Protein AF-A0A086IZF3-F1 (afdb_monomer)

Organism: Nematocida ausubeli (strain ATCC PRA-371 / ERTm2) (NCBI:txid1913371)

Solvent-accessible surface area (backbone atoms only — not comparable to full-atom values): 13052 Å² total; per-residue (Å²): 115,75,71,60,58,53,54,53,51,53,52,51,52,51,50,52,49,49,54,49,52,50,51,53,52,55,59,58,72,57,40,52,74,36,52,36,37,35,40,30,53,52,78,88,62,46,67,69,46,53,55,48,10,50,51,44,27,40,50,46,42,64,73,59,78,53,59,51,43,70,43,83,77,45,81,44,51,64,78,75,56,79,81,66,77,94,75,72,81,70,85,71,62,50,97,86,52,72,60,45,63,65,58,54,50,50,46,52,53,53,52,52,57,48,49,57,71,76,38,85,75,60,62,50,63,36,44,35,37,35,42,40,84,38,86,71,65,77,43,56,61,48,51,40,71,29,9,26,85,72,58,42,24,48,28,40,31,51,38,41,89,84,57,48,34,60,58,50,8,50,44,50,44,39,33,50,37,18,24,36,34,18,66,61,37,48,90,92,46,99,52,48,41,79,46,26,54,40,26,79,66,88,62,96,57,100,72,59,41,61,64,36,74,59,37,49,52,34,27,50,57,42,53,54,51,51,56,57,54,52,57,62,74,79,106

Radius of gyration: 21.73 Å; Cα contacts (8 Å, |Δi|>4): 352; chains: 1; bounding box: 75×36×58 Å

Nearest PDB structures (foldseek):
  2dw0-assembly1_A  TM=7.636E-01  e=3.828E-09  Crotalus atrox
  4n9q-assembly1_A  TM=3.751E-01  e=1.816E-01  Pseudomonas aeruginosa PAO1
  3r6w-assembly1_B-2  TM=3.631E-01  e=2.049E-01  Pseudomonas aeruginosa
  2v9c-assembly1_A  TM=3.518E-01  e=2.770E-01  Pseudomonas aeruginosa PAO1
  4n9q-assembly1_B  TM=3.699E-01  e=4.488E-01  Pseudomonas aeruginosa PAO1

Sequence (235 aa):
MRKLCVYIHVLIVCAVYWVKCHRIKQQIDAYLHLNLTTIVETLEIPKWKVEEAHKIMQDIYSRSNLPIQITCNQITYANMHPPASESAHDIQSDYNQQINGIDLFNGLKSITAKIRRSSPQEEKDQPIFFLHLEKDPSVYGASIEGGLLNGNPIAVCTVKPDDTPKEIGETMAHELAHLLGAPHDMLGSPCASPEYLMEKTYTKTLHQKVFSPCSIEAMKKHLRKNETERGKVEA

Foldseek 3Di:
DVVVVVVVVVVVVVVVVVVVVVVVVVLLVQAAEAEEEEEEADCLCPPVLQVLLQVLLQVLVVVLPHSYGYDYDYYHYPPPDDDPDPQAPDLPPPVPDADDPVSVVVSLVVNLVRCVVPCVPPQLQHAYEYEAEDADHPDQKDDAQLSNVVSSRYMYGYDYSPDGSNNSSLRVNLRNLSNLRFAALDDPDPQNDQLESSHPDDDDDPRRRRHTPRSSVRSVVSSVVVVVVVVVVVD

Mean predicted aligned error: 12.01 Å

Secondary structure (DSSP, 8-state):
-HHHHHHHHHHHHHHHHHHHHHHHHHHHTTSEEEEEEEEES-TTS-HHHHHHHHHHHHHHHHHTT-SEEEEEEEEEEGGGS---TTS-------TT-PPPHHHHHHHHHHHHHHHHHH-TTS-TTS-EEEEEE-SS-S-SEEE-TTTTTTT--EEEEEE-TT--HHHHHHHHHHHHHHHTTPPP--TTSTT--TTBTT-SS----TT-BS--HHHHHHHHHHHHHHHHHHHHH--

InterPro domains:
  IPR001590 Peptidase M12B, ADAM/reprolysin [PF01421] (122-227)
  IPR001590 Peptidase M12B, ADAM/reprolysin [PS50215] (121-227)
  IPR024079 Metallopeptidase, catalytic domain superfamily [G3DSA:3.40.390.10] (19-229)

pLDDT: mean 73.46, std 18.53, range [29.77, 96.81]

Structure (mmCIF, N/CA/C/O backbone):
data_AF-A0A086IZF3-F1
#
_entry.id   AF-A0A086IZF3-F1
#
loop_
_atom_site.group_PDB
_atom_site.id
_atom_site.type_symbol
_atom_site.label_atom_id
_atom_site.label_alt_id
_atom_site.label_comp_id
_atom_site.label_asym_id
_atom_site.label_entity_id
_atom_site.label_seq_id
_atom_site.pdbx_PDB_ins_code
_atom_site.Cartn_x
_atom_site.Cartn_y
_atom_site.Cartn_z
_atom_site.occupancy
_atom_site.B_iso_or_equiv
_atom_site.auth_seq_id
_atom_site.auth_comp_id
_atom_site.auth_asym_id
_atom_site.auth_atom_id
_atom_site.pdbx_PDB_model_num
ATOM 1 N N . MET A 1 1 ? -55.688 -17.040 30.872 1.00 54.75 1 MET A N 1
ATOM 2 C CA . MET A 1 1 ? -54.276 -16.950 31.321 1.00 54.75 1 MET A CA 1
ATOM 3 C C . MET A 1 1 ? -53.257 -17.536 30.335 1.00 54.75 1 MET A C 1
ATOM 5 O O . MET A 1 1 ? -52.291 -16.848 30.048 1.00 54.75 1 MET A O 1
ATOM 9 N N . ARG A 1 2 ? -53.457 -18.723 29.730 1.00 52.41 2 ARG A N 1
ATOM 10 C CA . ARG A 1 2 ? -52.470 -19.312 28.786 1.00 52.41 2 ARG A CA 1
ATOM 11 C C . ARG A 1 2 ? -52.156 -18.469 27.531 1.00 52.41 2 ARG A C 1
ATOM 13 O O . ARG A 1 2 ? -51.009 -18.437 27.111 1.00 52.41 2 ARG A O 1
ATOM 20 N N . LYS A 1 3 ? -53.130 -17.737 26.971 1.00 49.38 3 LYS A N 1
ATOM 21 C CA . LYS A 1 3 ? -52.923 -16.894 25.770 1.00 49.38 3 LYS A CA 1
ATOM 22 C C . LYS A 1 3 ? -52.065 -15.641 26.016 1.00 49.38 3 LYS A C 1
ATOM 24 O O . LYS A 1 3 ? -51.386 -15.192 25.103 1.00 49.38 3 LYS A O 1
ATOM 29 N N . LEU A 1 4 ? -52.054 -15.113 27.244 1.00 48.44 4 LEU A N 1
ATOM 30 C CA . LEU A 1 4 ? -51.272 -13.921 27.600 1.00 48.44 4 LEU A CA 1
ATOM 31 C C . LEU A 1 4 ? -49.770 -14.244 27.710 1.00 48.44 4 LEU A C 1
ATOM 33 O O . LEU A 1 4 ? -48.928 -13.450 27.308 1.00 48.44 4 LEU A O 1
ATOM 37 N N . CYS A 1 5 ? -49.440 -15.450 28.183 1.00 51.72 5 CYS A N 1
ATOM 38 C CA . CYS A 1 5 ? -48.057 -15.900 28.363 1.00 51.72 5 CYS A CA 1
ATOM 39 C C . CYS A 1 5 ? -47.321 -16.106 27.023 1.00 51.72 5 CYS A C 1
ATOM 41 O O . CYS A 1 5 ? -46.133 -15.809 26.908 1.00 51.72 5 CYS A O 1
ATOM 43 N N . VAL A 1 6 ? -48.046 -16.549 25.987 1.00 61.56 6 VAL A N 1
ATOM 44 C CA . VAL A 1 6 ? -47.501 -16.745 24.631 1.00 61.56 6 VAL A CA 1
ATOM 45 C C . VAL A 1 6 ? -47.177 -15.406 23.961 1.00 61.56 6 VAL A C 1
ATOM 47 O O . VAL A 1 6 ? -46.114 -15.265 23.365 1.00 61.56 6 VAL A O 1
ATOM 50 N N . TYR A 1 7 ? -48.038 -14.395 24.116 1.00 59.84 7 TYR A N 1
ATOM 51 C CA . TYR A 1 7 ? -47.810 -13.063 23.541 1.00 59.84 7 TYR A CA 1
ATOM 52 C C . TYR A 1 7 ? -46.580 -12.361 24.131 1.00 59.84 7 TYR A C 1
ATOM 54 O O . TYR A 1 7 ? -45.815 -11.739 23.397 1.00 59.84 7 TYR A O 1
ATOM 62 N N . ILE A 1 8 ? -46.352 -12.504 25.440 1.00 68.50 8 ILE A N 1
ATOM 63 C CA . ILE A 1 8 ? -45.180 -11.926 26.115 1.00 68.50 8 ILE A CA 1
ATOM 64 C C . ILE A 1 8 ? -43.886 -12.602 25.636 1.00 68.50 8 ILE A C 1
ATOM 66 O O . ILE A 1 8 ? -42.907 -11.913 25.360 1.00 68.50 8 ILE A O 1
ATOM 70 N N . HIS A 1 9 ? -43.885 -13.928 25.458 1.00 63.38 9 HIS A N 1
ATOM 71 C CA . HIS A 1 9 ? -42.719 -14.641 24.923 1.00 63.38 9 HIS A CA 1
ATOM 72 C C . HIS A 1 9 ? -42.373 -14.213 23.490 1.00 63.38 9 HIS A C 1
ATOM 74 O O . HIS A 1 9 ? -41.204 -13.974 23.196 1.00 63.38 9 HIS A O 1
ATOM 80 N N . V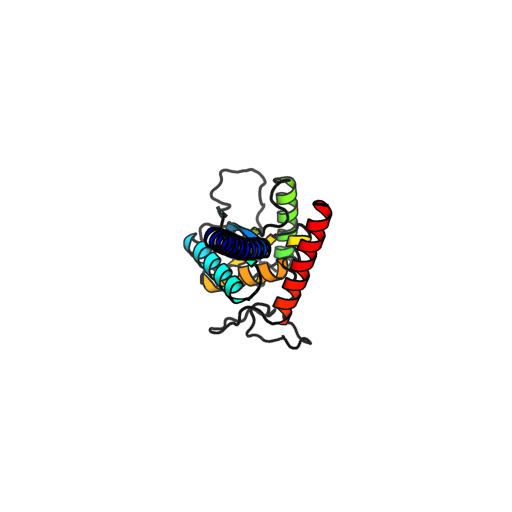AL A 1 10 ? -43.370 -14.062 22.612 1.00 68.69 10 VAL A N 1
ATOM 81 C CA . VAL A 1 10 ? -43.141 -13.623 21.224 1.00 68.69 10 VAL A CA 1
ATOM 82 C C . VAL A 1 10 ? -42.574 -12.200 21.178 1.00 68.69 10 VAL A C 1
ATOM 84 O O . VAL A 1 10 ? -41.605 -11.958 20.463 1.00 68.69 10 VAL A O 1
ATOM 87 N N . LEU A 1 11 ? -43.100 -11.276 21.990 1.00 65.44 11 LEU A N 1
ATOM 88 C CA . LEU A 1 11 ? -42.594 -9.900 22.058 1.00 65.44 11 LEU A CA 1
ATOM 89 C C . LEU A 1 11 ? -41.150 -9.823 22.571 1.00 65.44 11 LEU A C 1
ATOM 91 O O . LEU A 1 11 ? -40.354 -9.067 22.017 1.00 65.44 11 LEU A O 1
ATOM 95 N N . ILE A 1 12 ? -40.784 -10.625 23.576 1.00 71.50 12 ILE A N 1
ATOM 96 C CA . ILE A 1 12 ? -39.409 -10.674 24.097 1.00 71.50 12 ILE A CA 1
ATOM 97 C C . ILE A 1 12 ? -38.450 -11.236 23.042 1.00 71.50 12 ILE A C 1
ATOM 99 O O . ILE A 1 12 ? -37.387 -10.660 22.819 1.00 71.50 12 ILE A O 1
ATOM 103 N N . VAL A 1 13 ? -38.820 -12.317 22.348 1.00 68.19 13 VAL A N 1
ATOM 104 C CA . VAL A 1 13 ? -37.984 -12.897 21.284 1.00 68.19 13 VAL A CA 1
ATOM 105 C C . VAL A 1 13 ? -37.801 -11.903 20.135 1.00 68.19 13 VAL A C 1
ATOM 107 O O . VAL A 1 13 ? -36.669 -11.681 19.708 1.00 68.19 13 VAL A O 1
ATOM 110 N N . CYS A 1 14 ? -38.870 -11.240 19.683 1.00 64.00 14 CYS A N 1
ATOM 111 C CA . CYS A 1 14 ? -38.782 -10.207 18.651 1.00 64.00 14 CYS A CA 1
ATOM 112 C C . CYS A 1 14 ? -37.923 -9.012 19.093 1.00 64.00 14 CYS A C 1
ATOM 114 O O . CYS A 1 14 ? -37.098 -8.552 18.310 1.00 64.00 14 CYS A O 1
ATOM 116 N N . ALA A 1 15 ? -38.046 -8.546 20.341 1.00 63.22 15 ALA A N 1
ATOM 117 C CA . ALA A 1 15 ? -37.224 -7.457 20.870 1.00 63.22 15 ALA A CA 1
ATOM 118 C C . ALA A 1 15 ? -35.736 -7.841 20.956 1.00 63.22 15 ALA A C 1
ATOM 120 O O . ALA A 1 15 ? -34.875 -7.060 20.557 1.00 63.22 15 ALA A O 1
ATOM 121 N N . VAL A 1 16 ? -35.414 -9.060 21.403 1.00 67.69 16 VAL A N 1
ATOM 122 C CA . VAL A 1 16 ? -34.030 -9.565 21.455 1.00 67.69 16 VAL A CA 1
ATOM 123 C C . VAL A 1 16 ? -33.438 -9.714 20.051 1.00 67.69 16 VAL A C 1
ATOM 125 O O . VAL A 1 16 ? -32.285 -9.337 19.832 1.00 67.69 16 VAL A O 1
ATOM 128 N N . TYR A 1 17 ? -34.216 -10.220 19.088 1.00 59.66 17 TYR A N 1
ATOM 129 C CA . TYR A 1 17 ? -33.793 -10.296 17.687 1.00 59.66 17 TYR A CA 1
ATOM 130 C C . TYR A 1 17 ? -33.599 -8.911 17.072 1.00 59.66 17 TYR A C 1
ATOM 132 O O . TYR A 1 17 ? -32.610 -8.692 16.380 1.00 59.66 17 TYR A O 1
ATOM 140 N N . TRP A 1 18 ? -34.482 -7.957 17.368 1.00 53.97 18 TRP A N 1
ATOM 141 C CA . TRP A 1 18 ? -34.378 -6.596 16.854 1.00 53.97 18 TRP A CA 1
ATOM 142 C C . TRP A 1 18 ? -33.159 -5.862 17.423 1.00 53.97 18 TRP A C 1
ATOM 144 O O . TRP A 1 18 ? -32.402 -5.271 16.660 1.00 53.97 18 TRP A O 1
ATOM 154 N N . VAL A 1 19 ? -32.879 -5.996 18.725 1.00 58.66 19 VAL A N 1
ATOM 155 C CA . VAL A 1 19 ? -31.661 -5.450 19.355 1.00 58.66 19 VAL A CA 1
ATOM 156 C C . VAL A 1 19 ? -30.394 -6.103 18.790 1.00 58.66 19 VAL A C 1
ATOM 158 O O . VAL A 1 19 ? -29.416 -5.404 18.524 1.00 58.66 19 VAL A O 1
ATOM 161 N N . LYS A 1 20 ? -30.395 -7.425 18.553 1.00 52.34 20 LYS A N 1
ATOM 162 C CA . LYS A 1 20 ? -29.269 -8.114 17.897 1.00 52.34 20 LYS A CA 1
ATOM 163 C C . LYS A 1 20 ? -29.060 -7.633 16.460 1.00 52.34 20 LYS A C 1
ATOM 165 O O . LYS A 1 20 ? -27.935 -7.293 16.111 1.00 52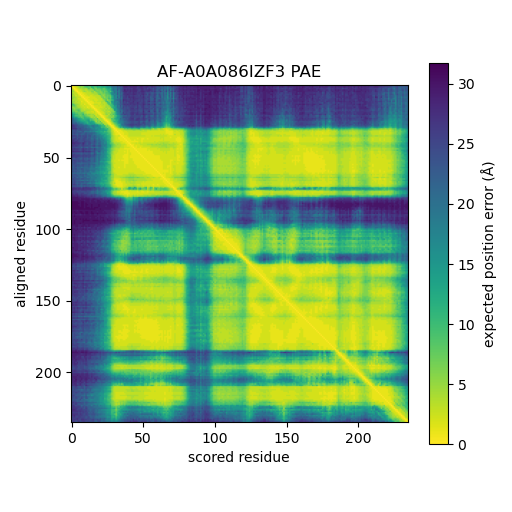.34 20 LYS A O 1
ATOM 170 N N . CYS A 1 21 ? -30.113 -7.559 15.648 1.00 45.06 21 CYS A N 1
ATOM 171 C CA . CYS A 1 21 ? -30.029 -7.057 14.276 1.00 45.06 21 CYS A CA 1
ATOM 172 C C . CYS A 1 21 ? -29.597 -5.588 14.227 1.00 45.06 21 CYS A C 1
ATOM 174 O O . CYS A 1 21 ? -28.794 -5.229 13.373 1.00 45.06 21 CYS A O 1
ATOM 176 N N . HIS A 1 22 ? -30.064 -4.750 15.156 1.00 42.72 22 HIS A N 1
ATOM 177 C CA . HIS A 1 22 ? -29.665 -3.346 15.213 1.00 42.72 22 HIS A CA 1
ATOM 178 C C . HIS A 1 22 ? -28.193 -3.180 15.618 1.00 42.72 22 HIS A C 1
ATOM 180 O O . HIS A 1 22 ? -27.500 -2.362 15.014 1.00 42.72 22 HIS A O 1
ATOM 186 N N . ARG A 1 23 ? -27.691 -3.992 16.563 1.00 40.75 23 ARG A N 1
ATOM 187 C CA . ARG A 1 23 ? -26.257 -4.049 16.896 1.00 40.75 23 ARG A CA 1
ATOM 188 C C . ARG A 1 23 ? -25.406 -4.507 15.718 1.00 40.75 23 ARG A C 1
ATOM 190 O O . ARG A 1 23 ? -24.385 -3.893 15.461 1.00 40.75 23 ARG A O 1
ATOM 197 N N . ILE A 1 24 ? -25.829 -5.548 15.000 1.00 45.62 24 ILE A N 1
ATOM 198 C CA . ILE A 1 24 ? -25.104 -6.046 13.820 1.00 45.62 24 ILE A CA 1
ATOM 199 C C . ILE A 1 24 ? -25.069 -4.973 12.725 1.00 45.62 24 ILE A C 1
ATOM 201 O O . ILE A 1 24 ? -24.023 -4.753 12.128 1.00 45.62 24 ILE A O 1
ATOM 205 N N . LYS A 1 25 ? -26.179 -4.258 12.502 1.00 36.28 25 LYS A N 1
ATOM 206 C CA . LYS A 1 25 ? -26.241 -3.172 11.518 1.00 36.28 25 LYS A CA 1
ATOM 207 C C . LYS A 1 25 ? -25.326 -1.997 11.897 1.00 36.28 25 LYS A C 1
ATOM 209 O O . LYS A 1 25 ? -24.517 -1.595 11.078 1.00 36.28 25 LYS A O 1
ATOM 214 N N . GLN A 1 26 ? -25.344 -1.557 13.161 1.00 40.91 26 GLN A N 1
ATOM 215 C CA . GLN A 1 26 ? -24.394 -0.552 13.671 1.00 40.91 26 GLN A CA 1
ATOM 216 C C . GLN A 1 26 ? -22.931 -1.008 13.595 1.00 40.91 26 GLN A C 1
ATOM 218 O O . GLN A 1 26 ? -22.043 -0.183 13.439 1.00 40.91 26 GLN A O 1
ATOM 223 N N . GLN A 1 27 ? -22.670 -2.309 13.731 1.00 39.75 27 GLN A N 1
ATOM 224 C CA . GLN A 1 27 ? -21.322 -2.865 13.669 1.00 39.75 27 GLN A CA 1
ATOM 225 C C . GLN A 1 27 ? -20.798 -2.972 12.229 1.00 39.75 27 GLN A C 1
ATOM 227 O O . GLN A 1 27 ? -19.593 -2.888 12.038 1.00 39.75 27 GLN A O 1
ATOM 232 N N . ILE A 1 28 ? -21.678 -3.126 11.232 1.00 44.38 28 ILE A N 1
ATOM 233 C CA . ILE A 1 28 ? -21.330 -3.073 9.802 1.00 44.38 28 ILE A CA 1
ATOM 234 C C . ILE A 1 28 ? -21.140 -1.616 9.350 1.00 44.38 28 ILE A C 1
ATOM 236 O O . ILE A 1 28 ? -20.166 -1.329 8.667 1.00 44.38 28 ILE A O 1
ATOM 240 N N . ASP A 1 29 ? -21.974 -0.682 9.824 1.00 49.94 29 ASP A N 1
ATOM 241 C CA . ASP A 1 29 ? -21.816 0.762 9.563 1.00 49.94 29 ASP A CA 1
ATOM 242 C C . ASP A 1 29 ? -20.567 1.376 10.246 1.00 49.94 29 ASP A C 1
ATOM 244 O O . ASP A 1 29 ? -20.209 2.517 9.971 1.00 49.94 29 ASP A O 1
ATOM 248 N N . ALA A 1 30 ? -19.890 0.630 11.132 1.00 61.19 30 ALA A N 1
ATOM 249 C CA . ALA A 1 30 ? -18.687 1.075 11.841 1.00 61.19 30 ALA A CA 1
ATOM 250 C C . ALA A 1 30 ? -17.378 0.855 11.063 1.00 61.19 30 ALA A C 1
ATOM 252 O O . ALA A 1 30 ? -16.333 1.324 11.514 1.00 61.19 30 ALA A O 1
ATOM 253 N N . TYR A 1 31 ? -17.396 0.115 9.947 1.00 72.88 31 TYR A N 1
ATOM 254 C CA . TYR A 1 31 ? -16.189 -0.139 9.160 1.00 72.88 31 TYR A CA 1
ATOM 255 C C . TYR A 1 31 ? -16.018 0.898 8.050 1.00 72.88 31 TYR A C 1
ATOM 257 O O . TYR A 1 31 ? -16.926 1.156 7.260 1.00 72.88 31 TYR A O 1
ATOM 265 N N . LEU A 1 32 ? -14.805 1.437 7.922 1.00 84.31 32 LEU A N 1
ATOM 266 C CA . LEU A 1 32 ? -14.406 2.128 6.705 1.00 84.31 32 LEU A CA 1
ATOM 267 C C . LEU A 1 32 ? -14.138 1.082 5.618 1.00 84.31 32 LEU A C 1
ATOM 269 O O . LEU A 1 32 ? -13.158 0.337 5.685 1.00 84.31 32 LEU A O 1
ATOM 273 N N . HIS A 1 33 ? -15.016 1.035 4.620 1.00 87.50 33 HIS A N 1
ATOM 274 C CA . HIS A 1 33 ? -14.851 0.189 3.445 1.00 87.50 33 HIS A CA 1
ATOM 275 C C . HIS A 1 33 ? -13.982 0.899 2.404 1.00 87.50 33 HIS A C 1
ATOM 277 O O . HIS A 1 33 ? -14.375 1.934 1.866 1.00 87.50 33 HIS A O 1
ATOM 283 N N . LEU A 1 34 ? -12.810 0.329 2.130 1.00 90.00 34 LEU A N 1
ATOM 284 C CA . LEU A 1 34 ? -11.854 0.830 1.152 1.00 90.00 34 LEU A CA 1
ATOM 285 C C . LEU A 1 34 ? -11.810 -0.094 -0.061 1.00 90.00 34 LEU A C 1
ATOM 287 O O . LEU A 1 34 ? -11.395 -1.248 0.033 1.00 90.00 34 LEU A O 1
ATOM 291 N N . ASN A 1 35 ? -12.206 0.446 -1.204 1.00 89.81 35 ASN A N 1
ATOM 292 C CA . ASN A 1 35 ? -12.133 -0.183 -2.508 1.00 89.81 35 ASN A CA 1
ATOM 293 C C . ASN A 1 35 ? -10.818 0.209 -3.180 1.00 89.81 35 ASN A C 1
ATOM 295 O O . ASN A 1 35 ? -10.655 1.336 -3.641 1.00 89.81 35 ASN A O 1
ATOM 299 N N . LEU A 1 36 ? -9.878 -0.727 -3.247 1.00 89.12 36 LEU A N 1
ATOM 300 C CA . LEU A 1 36 ? -8.587 -0.469 -3.864 1.00 89.12 36 LEU A CA 1
ATOM 301 C C . LEU A 1 36 ? -8.692 -0.459 -5.384 1.00 89.12 36 LEU A C 1
ATOM 303 O O . LEU A 1 36 ? -9.193 -1.414 -5.994 1.00 89.12 36 LEU A O 1
ATOM 307 N N . THR A 1 37 ? -8.083 0.563 -5.972 1.00 88.50 37 THR A N 1
ATOM 308 C CA . THR A 1 37 ? -7.661 0.548 -7.371 1.00 88.50 37 THR A CA 1
ATOM 309 C C . THR A 1 37 ? -6.145 0.447 -7.422 1.00 88.50 37 THR A C 1
ATOM 311 O O . THR A 1 37 ? -5.440 1.146 -6.698 1.00 88.50 37 THR A O 1
ATOM 314 N N . THR A 1 38 ? -5.612 -0.434 -8.263 1.00 89.88 38 THR A N 1
ATOM 315 C CA . THR A 1 38 ? -4.169 -0.543 -8.493 1.00 89.88 38 THR A CA 1
ATOM 316 C C . THR A 1 38 ? -3.867 -0.401 -9.972 1.00 89.88 38 THR A C 1
ATOM 318 O O . THR A 1 38 ? -4.399 -1.136 -10.803 1.00 89.88 38 THR A O 1
ATOM 321 N N . ILE A 1 39 ? -3.005 0.554 -10.292 1.00 86.31 39 ILE A N 1
ATOM 322 C CA . ILE A 1 39 ? -2.470 0.797 -11.622 1.00 86.31 39 ILE A CA 1
ATOM 323 C C . ILE A 1 39 ? -1.039 0.279 -11.624 1.00 86.31 39 ILE A C 1
ATOM 325 O O . ILE A 1 39 ? -0.196 0.719 -10.846 1.00 86.31 39 ILE A O 1
ATOM 329 N N . VAL A 1 40 ? -0.782 -0.689 -12.487 1.00 84.88 40 VAL A N 1
ATOM 330 C CA . VAL A 1 40 ? 0.513 -1.338 -12.639 1.00 84.88 40 VAL A CA 1
ATOM 331 C C . VAL A 1 40 ? 1.141 -0.80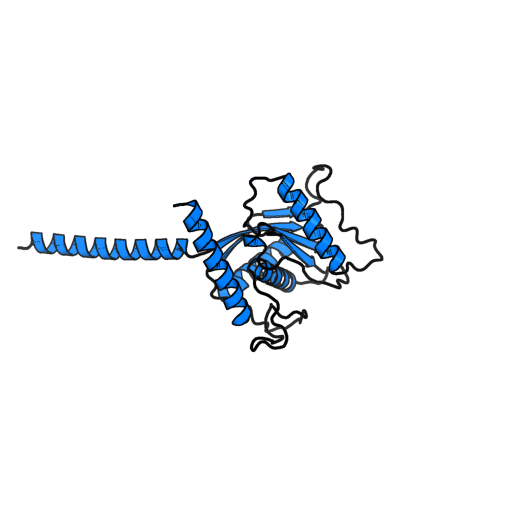8 -13.916 1.00 84.88 40 VAL A C 1
ATOM 333 O O . VAL A 1 40 ? 0.550 -0.906 -14.994 1.00 84.88 40 VAL A O 1
ATOM 336 N N . GLU A 1 41 ? 2.322 -0.217 -13.799 1.00 80.69 41 GLU A N 1
ATOM 337 C CA . GLU A 1 41 ? 3.015 0.409 -14.924 1.00 80.69 41 GLU A CA 1
ATOM 338 C C . GLU A 1 41 ? 3.324 -0.590 -16.046 1.00 80.69 41 GLU A C 1
ATOM 340 O O . GLU A 1 41 ? 3.070 -0.328 -17.221 1.00 80.69 41 GLU A O 1
ATOM 345 N N . THR A 1 42 ? 3.829 -1.770 -15.684 1.00 78.75 42 THR A N 1
ATOM 346 C CA . THR A 1 42 ? 4.374 -2.738 -16.637 1.00 78.75 42 THR A CA 1
ATOM 347 C C . THR A 1 42 ? 3.901 -4.163 -16.366 1.00 78.75 42 THR A C 1
ATOM 349 O O . THR A 1 42 ? 3.670 -4.563 -15.226 1.00 78.75 42 THR A O 1
ATOM 352 N N . LEU A 1 43 ? 3.798 -4.961 -17.433 1.00 82.25 43 LEU A N 1
ATOM 353 C CA . LEU A 1 43 ? 3.478 -6.392 -17.368 1.00 82.25 43 LEU A CA 1
ATOM 354 C C . LEU A 1 43 ? 4.600 -7.230 -16.739 1.00 82.25 43 LEU A C 1
ATOM 356 O O . LEU A 1 43 ? 4.367 -8.385 -16.386 1.00 82.25 43 LEU A O 1
ATOM 360 N N . GLU A 1 44 ? 5.792 -6.652 -16.563 1.00 87.38 44 GLU A N 1
ATOM 361 C CA . GLU A 1 44 ? 6.890 -7.270 -15.811 1.00 87.38 44 GLU A CA 1
ATOM 362 C C . GLU A 1 44 ? 6.549 -7.482 -14.328 1.00 87.38 44 GLU A C 1
ATOM 364 O O . GLU A 1 44 ? 7.135 -8.353 -13.687 1.00 87.38 44 GLU A O 1
ATOM 369 N N . ILE A 1 45 ? 5.565 -6.750 -13.789 1.00 89.00 45 ILE A N 1
ATOM 370 C CA . ILE A 1 45 ? 4.950 -7.046 -12.493 1.00 89.00 45 ILE A CA 1
ATOM 371 C C . ILE A 1 45 ? 3.715 -7.923 -12.764 1.00 89.00 45 ILE A C 1
ATOM 373 O O . ILE A 1 45 ? 2.653 -7.409 -13.133 1.00 89.00 45 ILE A O 1
ATOM 377 N N . PRO A 1 46 ? 3.804 -9.257 -12.619 1.00 91.69 46 PRO A N 1
ATOM 378 C CA . PRO A 1 46 ? 2.738 -10.141 -13.063 1.00 91.69 46 PRO A CA 1
ATOM 379 C C . PRO A 1 46 ? 1.505 -10.036 -12.157 1.00 91.69 46 PRO A C 1
ATOM 381 O O . PRO A 1 46 ? 1.618 -9.873 -10.942 1.00 91.69 46 PRO A O 1
ATOM 384 N N . LYS A 1 47 ? 0.312 -10.193 -12.741 1.00 91.44 47 LYS A N 1
ATOM 385 C CA . LYS A 1 47 ? -0.970 -9.932 -12.057 1.00 91.44 47 LYS A CA 1
ATOM 386 C C . LYS A 1 47 ? -1.142 -10.737 -10.776 1.00 91.44 47 LYS A C 1
ATOM 388 O O . LYS A 1 47 ? -1.552 -10.186 -9.763 1.00 91.44 47 LYS A O 1
ATOM 393 N N . TRP A 1 48 ? -0.753 -12.011 -10.803 1.00 95.00 48 TRP A N 1
ATOM 394 C CA . TRP A 1 48 ? -0.827 -12.890 -9.634 1.00 95.00 48 TRP A CA 1
ATOM 395 C C . TRP A 1 48 ? -0.011 -12.348 -8.449 1.00 95.00 48 TRP A C 1
ATOM 397 O O . TRP A 1 48 ? -0.418 -12.496 -7.305 1.00 95.00 48 TRP A O 1
ATOM 407 N N . LYS A 1 49 ? 1.121 -11.677 -8.708 1.00 95.31 49 LYS A N 1
ATOM 408 C CA . LYS A 1 49 ? 1.985 -11.098 -7.670 1.00 95.31 49 LYS A CA 1
ATOM 409 C C . LYS A 1 49 ? 1.294 -9.916 -6.992 1.00 95.31 49 LYS A C 1
ATOM 411 O O . LYS A 1 49 ? 1.376 -9.782 -5.776 1.00 95.31 49 LYS A O 1
ATOM 416 N N . VAL A 1 50 ? 0.569 -9.111 -7.771 1.00 95.31 50 VAL A N 1
ATOM 417 C CA . VAL A 1 50 ? -0.249 -7.991 -7.277 1.00 95.31 50 VAL A CA 1
ATOM 418 C C . VAL A 1 50 ? -1.466 -8.498 -6.499 1.00 95.31 50 VAL A C 1
ATOM 420 O O . VAL A 1 50 ? -1.752 -7.996 -5.419 1.00 95.31 50 VAL A O 1
ATOM 423 N N . GLU A 1 51 ? -2.145 -9.535 -6.994 1.00 95.75 51 GLU A N 1
ATOM 424 C CA . GLU A 1 51 ? -3.285 -10.158 -6.303 1.00 95.75 51 GLU A CA 1
ATOM 425 C C . GLU A 1 51 ? -2.879 -10.778 -4.955 1.00 95.75 51 GLU A C 1
ATOM 427 O O . GLU A 1 51 ? -3.606 -10.660 -3.971 1.00 95.75 51 GLU A O 1
ATOM 432 N N . GLU A 1 52 ? -1.709 -11.415 -4.876 1.00 96.81 52 GLU A N 1
ATOM 433 C CA . GLU A 1 52 ? -1.170 -11.914 -3.607 1.00 96.81 52 GLU A CA 1
ATOM 434 C C . GLU A 1 52 ? -0.748 -10.766 -2.671 1.00 96.81 52 GLU A C 1
ATOM 436 O O . GLU A 1 52 ? -1.046 -10.813 -1.478 1.00 96.81 52 GLU A O 1
ATOM 441 N N . ALA A 1 53 ? -0.141 -9.694 -3.191 1.00 96.19 53 ALA A N 1
ATOM 442 C CA . ALA A 1 53 ? 0.186 -8.501 -2.402 1.00 96.19 53 ALA A CA 1
ATOM 443 C C . ALA A 1 53 ? -1.066 -7.836 -1.800 1.00 96.19 53 ALA A C 1
ATOM 445 O O . ALA A 1 53 ? -1.075 -7.457 -0.627 1.00 96.19 53 ALA A O 1
ATOM 446 N N . HIS A 1 54 ? -2.156 -7.766 -2.569 1.00 96.19 54 HIS A N 1
ATOM 447 C CA . HIS A 1 54 ? -3.469 -7.312 -2.108 1.00 96.19 54 HIS A CA 1
ATOM 448 C C . HIS A 1 54 ? -3.987 -8.135 -0.926 1.00 96.19 54 HIS A C 1
ATOM 450 O O . HIS A 1 54 ? -4.385 -7.558 0.086 1.00 96.19 54 HIS A O 1
ATOM 456 N N . LYS A 1 55 ? -3.931 -9.471 -1.011 1.00 95.75 55 LYS A N 1
ATOM 457 C CA . LYS A 1 55 ? -4.334 -10.361 0.094 1.00 95.75 55 LYS A CA 1
ATOM 458 C C . LYS A 1 55 ? -3.488 -10.139 1.343 1.00 95.75 55 LYS A C 1
ATOM 460 O O . LYS A 1 55 ? -4.017 -10.153 2.452 1.00 95.75 55 LYS A O 1
ATOM 465 N N . ILE A 1 56 ? -2.188 -9.912 1.172 1.00 94.75 56 ILE A N 1
ATOM 466 C CA . ILE A 1 56 ? -1.267 -9.649 2.283 1.00 94.75 56 ILE A CA 1
ATOM 467 C C . ILE A 1 56 ? -1.615 -8.323 2.960 1.00 94.75 56 ILE A C 1
ATOM 469 O O . ILE A 1 56 ? -1.736 -8.282 4.182 1.00 94.75 56 ILE A O 1
ATOM 473 N N . MET A 1 57 ? -1.875 -7.263 2.193 1.00 94.50 57 MET A N 1
ATOM 474 C CA . MET A 1 57 ? -2.343 -5.997 2.758 1.00 94.50 57 MET A CA 1
ATOM 475 C C . MET A 1 57 ? -3.691 -6.150 3.480 1.00 94.50 57 MET A C 1
ATOM 477 O O . MET A 1 57 ? -3.855 -5.640 4.589 1.00 94.50 57 MET A O 1
ATOM 481 N N . GLN A 1 58 ? -4.648 -6.881 2.899 1.00 94.25 58 GLN A N 1
ATOM 482 C CA . GLN A 1 58 ? -5.925 -7.184 3.556 1.00 94.25 58 GLN A CA 1
ATOM 483 C C . GLN A 1 58 ? -5.714 -7.900 4.897 1.00 94.25 58 GLN A C 1
ATOM 485 O O . GLN A 1 58 ? -6.318 -7.515 5.900 1.00 94.25 58 GLN A O 1
ATOM 490 N N . ASP A 1 59 ? -4.835 -8.903 4.937 1.00 93.19 59 ASP A N 1
ATOM 491 C CA . ASP A 1 59 ? -4.496 -9.633 6.158 1.00 93.19 59 ASP A CA 1
ATOM 492 C C . ASP A 1 59 ? -3.860 -8.712 7.215 1.00 93.19 59 ASP A C 1
ATOM 494 O O . ASP A 1 59 ? -4.305 -8.709 8.366 1.00 93.19 59 ASP A O 1
ATOM 498 N N . ILE A 1 60 ? -2.896 -7.870 6.825 1.00 93.25 60 ILE A N 1
ATOM 499 C CA . ILE A 1 60 ? -2.262 -6.867 7.698 1.00 93.25 60 ILE A CA 1
ATOM 500 C C . ILE A 1 60 ? -3.336 -5.994 8.363 1.00 93.25 60 ILE A C 1
ATOM 502 O O . ILE A 1 60 ? -3.402 -5.914 9.593 1.00 93.25 60 ILE A O 1
ATOM 506 N N . TYR A 1 61 ? -4.238 -5.398 7.580 1.00 93.19 61 TYR A N 1
ATOM 507 C CA . TYR A 1 61 ? -5.301 -4.554 8.130 1.00 93.19 61 TYR A CA 1
ATOM 508 C C . TYR A 1 61 ? -6.313 -5.335 8.969 1.00 93.19 61 TYR A C 1
ATOM 510 O O . TYR A 1 61 ? -6.722 -4.839 10.020 1.00 93.19 61 TYR A O 1
ATOM 518 N N . SER A 1 62 ? -6.650 -6.574 8.606 1.00 90.69 62 SER A N 1
ATOM 519 C CA . SER A 1 62 ? -7.549 -7.409 9.413 1.00 90.69 62 SER A CA 1
ATOM 520 C C . SER A 1 62 ? -6.977 -7.717 10.807 1.00 90.69 62 SER A C 1
ATOM 522 O O . SER A 1 62 ? -7.715 -7.761 11.792 1.00 90.69 62 SER A O 1
ATOM 524 N N . ARG A 1 63 ? -5.648 -7.855 10.916 1.00 89.81 63 ARG A N 1
ATOM 525 C CA . ARG A 1 63 ? -4.931 -8.112 12.175 1.00 89.81 63 ARG A CA 1
ATOM 526 C C . ARG A 1 63 ? -4.596 -6.840 12.959 1.00 89.81 63 ARG A C 1
ATOM 528 O O . ARG A 1 63 ? -4.186 -6.932 14.114 1.00 89.81 63 ARG A O 1
ATOM 535 N N . SER A 1 64 ? -4.788 -5.660 12.367 1.00 89.12 64 SER A N 1
ATOM 536 C CA . SER A 1 64 ? -4.473 -4.364 12.989 1.00 89.12 64 SER A CA 1
ATOM 537 C C . SER A 1 64 ? -5.468 -3.906 14.063 1.00 89.12 64 SER A C 1
ATOM 539 O O . SER A 1 64 ? -5.197 -2.941 14.778 1.00 89.12 64 SER A O 1
ATOM 541 N N . ASN A 1 65 ? -6.623 -4.577 14.184 1.00 86.38 65 ASN A N 1
ATOM 542 C CA . ASN A 1 65 ? -7.741 -4.164 15.045 1.00 86.38 65 ASN A CA 1
ATOM 543 C C . ASN A 1 65 ? -8.266 -2.741 14.733 1.00 86.38 65 ASN A C 1
ATOM 545 O O . ASN A 1 65 ? -8.830 -2.060 15.595 1.00 86.38 65 ASN A O 1
ATOM 549 N N . LEU A 1 66 ? -8.061 -2.276 13.499 1.00 88.50 66 LEU A N 1
ATOM 550 C CA . LEU A 1 66 ? -8.723 -1.099 12.949 1.00 88.50 66 LEU A CA 1
ATOM 551 C C . LEU A 1 66 ? -10.062 -1.520 12.331 1.00 88.50 66 LEU A C 1
ATOM 553 O O . LEU A 1 66 ? -10.145 -2.598 11.737 1.00 88.50 66 LEU A O 1
ATOM 557 N N . PRO A 1 67 ? -11.110 -0.685 12.416 1.00 88.44 67 PRO A N 1
ATOM 558 C CA . PRO A 1 67 ? -12.381 -0.953 11.758 1.00 88.44 67 PRO A CA 1
ATOM 559 C C . PRO A 1 67 ? -12.282 -0.593 10.267 1.00 88.44 67 PRO A C 1
ATOM 561 O O . PRO A 1 67 ? -12.959 0.304 9.777 1.00 88.44 67 PRO A O 1
ATOM 564 N N . ILE A 1 68 ? -11.376 -1.249 9.543 1.00 89.44 68 ILE A N 1
ATOM 565 C CA . ILE A 1 68 ? -11.150 -1.039 8.111 1.00 89.44 68 ILE A CA 1
ATOM 566 C C . ILE A 1 68 ? -11.381 -2.366 7.404 1.00 89.44 68 ILE A C 1
ATOM 568 O O . ILE A 1 68 ? -10.819 -3.390 7.791 1.00 89.44 68 ILE A O 1
ATOM 572 N N . GLN A 1 69 ? -12.188 -2.339 6.350 1.00 90.00 69 GLN A N 1
ATOM 573 C CA . GLN A 1 69 ? -12.348 -3.467 5.448 1.00 90.00 69 GLN A CA 1
ATOM 574 C C . GLN A 1 69 ? -11.834 -3.074 4.070 1.00 90.00 69 GLN A C 1
ATOM 576 O O . GLN A 1 69 ? -12.309 -2.114 3.475 1.00 90.00 69 GLN A O 1
ATOM 581 N N . ILE A 1 70 ? -10.878 -3.844 3.560 1.00 91.12 70 ILE A N 1
ATOM 582 C CA . ILE A 1 70 ? -10.269 -3.608 2.255 1.00 91.12 70 ILE A CA 1
ATOM 583 C C . ILE A 1 70 ? -10.838 -4.605 1.248 1.00 91.12 70 ILE A C 1
ATOM 585 O O . ILE A 1 70 ? -10.753 -5.820 1.445 1.00 91.12 70 ILE A O 1
ATOM 589 N N . THR A 1 71 ? -11.377 -4.101 0.149 1.00 89.94 71 THR A N 1
ATOM 590 C CA . THR A 1 71 ? -11.829 -4.872 -1.012 1.00 89.94 71 THR A CA 1
ATOM 591 C C . THR A 1 71 ? -11.009 -4.477 -2.228 1.00 89.94 71 THR A C 1
ATOM 593 O O . THR A 1 71 ? -10.744 -3.304 -2.472 1.00 89.94 71 THR A O 1
ATOM 596 N N . CYS A 1 72 ? -10.566 -5.472 -2.989 1.00 80.81 72 CYS A N 1
ATOM 597 C CA . CYS A 1 72 ? -9.724 -5.252 -4.157 1.00 80.81 72 CYS A CA 1
ATOM 598 C C . CYS A 1 72 ? -10.605 -5.341 -5.397 1.00 80.81 72 CYS A C 1
ATOM 600 O O . CYS A 1 72 ? -11.047 -6.432 -5.753 1.00 80.81 72 CYS A O 1
ATOM 602 N N . ASN A 1 73 ? -10.891 -4.197 -6.019 1.00 71.12 73 ASN A N 1
ATOM 603 C CA . ASN A 1 73 ? -11.878 -4.136 -7.096 1.00 71.12 73 ASN A CA 1
ATOM 604 C C . ASN A 1 73 ? -11.229 -4.117 -8.477 1.00 71.12 73 ASN A C 1
ATOM 606 O O . ASN A 1 73 ? -11.801 -4.662 -9.420 1.00 71.12 73 ASN A O 1
ATOM 610 N N . GLN A 1 74 ? -10.048 -3.503 -8.611 1.00 83.06 74 GLN A N 1
ATOM 611 C CA . GLN A 1 74 ? -9.475 -3.258 -9.928 1.00 83.06 74 GLN A CA 1
ATOM 612 C C . GLN A 1 74 ? -7.945 -3.290 -9.934 1.00 83.06 74 GLN A C 1
ATOM 614 O O . GLN A 1 74 ? -7.285 -2.578 -9.179 1.00 83.06 74 GLN A O 1
ATOM 619 N N . ILE A 1 75 ? -7.393 -4.095 -10.846 1.00 87.94 75 ILE A N 1
ATOM 620 C CA . ILE A 1 75 ? -5.983 -4.072 -11.244 1.00 87.94 75 ILE A CA 1
ATOM 621 C C . ILE A 1 75 ? -5.956 -3.726 -12.731 1.00 87.94 75 ILE A C 1
ATOM 623 O O . ILE A 1 75 ? -6.458 -4.496 -13.553 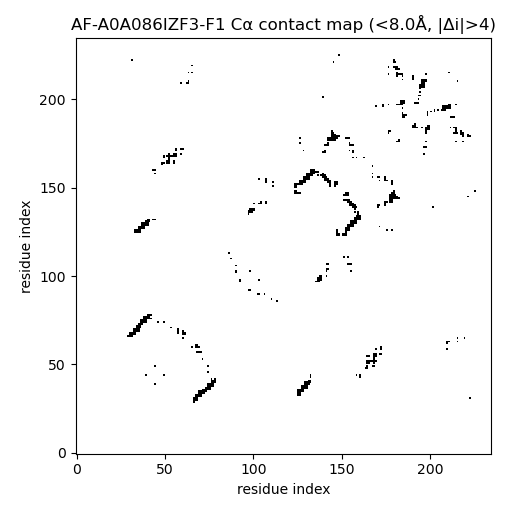1.00 87.94 75 ILE A O 1
ATOM 627 N N . THR A 1 76 ? -5.372 -2.581 -13.065 1.00 84.75 76 THR A N 1
ATOM 628 C CA . THR A 1 76 ? -5.245 -2.083 -14.437 1.00 84.75 76 THR A CA 1
ATOM 629 C C . THR A 1 76 ? -3.774 -2.014 -14.807 1.00 84.75 76 THR A C 1
ATOM 631 O O . THR A 1 76 ? -2.966 -1.536 -14.018 1.00 84.75 76 THR A O 1
ATOM 634 N N . TYR A 1 77 ? -3.426 -2.439 -16.017 1.00 77.94 77 TYR A N 1
ATOM 635 C CA . TYR A 1 77 ? -2.081 -2.260 -16.557 1.00 77.94 77 TYR A CA 1
ATOM 636 C C . TYR A 1 77 ? -2.055 -1.055 -17.486 1.00 77.94 77 TYR A C 1
ATOM 638 O O . TYR A 1 77 ? -2.847 -1.000 -18.430 1.00 77.94 77 TYR A O 1
ATOM 646 N N . ALA A 1 78 ? -1.134 -0.118 -17.254 1.00 67.12 78 ALA A N 1
ATOM 647 C CA . ALA A 1 78 ? -1.009 1.093 -18.067 1.00 67.12 78 ALA A CA 1
ATOM 648 C C . ALA A 1 78 ? -0.788 0.769 -19.560 1.00 67.12 78 ALA A C 1
ATOM 650 O O . ALA A 1 78 ? -1.340 1.441 -20.427 1.00 67.12 78 ALA A O 1
ATOM 651 N N . ASN A 1 79 ? -0.090 -0.334 -19.856 1.00 55.53 79 ASN A N 1
ATOM 652 C CA . ASN A 1 79 ? 0.232 -0.771 -21.219 1.00 55.53 79 ASN A CA 1
ATOM 653 C C . ASN A 1 79 ? -0.852 -1.624 -21.919 1.00 55.53 79 ASN A C 1
ATOM 655 O O . ASN A 1 79 ? -0.644 -2.036 -23.058 1.00 55.53 79 ASN A O 1
ATOM 659 N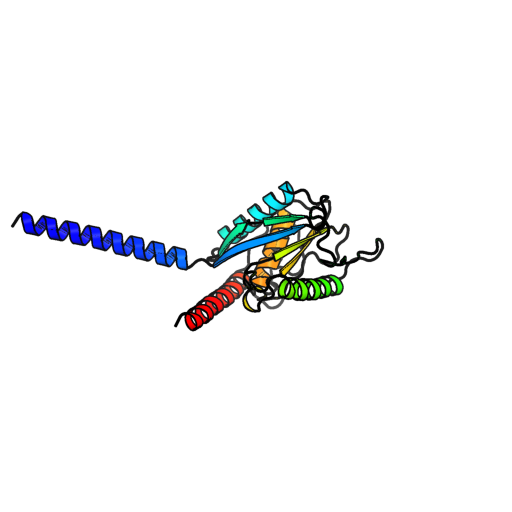 N . MET A 1 80 ? -1.990 -1.931 -21.276 1.00 40.66 80 MET A N 1
ATOM 660 C CA . MET A 1 80 ? -3.050 -2.785 -21.859 1.00 40.66 80 MET A CA 1
ATOM 661 C C . MET A 1 80 ? -4.299 -2.031 -22.338 1.00 40.66 80 MET A C 1
ATOM 663 O O . MET A 1 80 ? -5.201 -2.652 -22.903 1.00 40.66 80 MET A O 1
ATOM 667 N N . HIS A 1 81 ? -4.361 -0.708 -22.179 1.00 35.94 81 HIS A N 1
ATOM 668 C CA . HIS A 1 81 ? -5.397 0.102 -22.819 1.00 35.94 81 HIS A CA 1
ATOM 669 C C . HIS A 1 81 ? -4.874 0.693 -24.141 1.00 35.94 81 HIS A C 1
ATOM 671 O O . HIS A 1 81 ? -3.768 1.236 -24.159 1.00 35.94 81 HIS A O 1
ATOM 677 N N . PRO A 1 82 ? -5.640 0.626 -25.256 1.00 31.20 82 PRO A N 1
ATOM 678 C CA . PRO A 1 82 ? -5.337 1.430 -26.440 1.00 31.20 82 PRO A CA 1
ATOM 679 C C . PRO A 1 82 ? -5.330 2.906 -26.017 1.00 31.20 82 PRO A C 1
ATOM 681 O O . PRO A 1 82 ? -6.001 3.248 -25.039 1.00 31.20 82 PRO A O 1
ATOM 684 N N . PRO A 1 83 ? -4.570 3.780 -26.696 1.00 35.38 83 PRO A N 1
ATOM 685 C CA . PRO A 1 83 ? -4.172 5.058 -26.136 1.00 35.38 83 PRO A CA 1
ATOM 686 C C . PRO A 1 83 ? -5.408 5.907 -25.841 1.00 35.38 83 PRO A C 1
ATOM 688 O O . PRO A 1 83 ? -5.980 6.531 -26.732 1.00 35.38 83 PRO A O 1
ATOM 691 N N . ALA A 1 84 ? -5.783 5.992 -24.566 1.00 34.38 84 ALA A N 1
ATOM 692 C CA . ALA A 1 84 ? -6.296 7.238 -24.038 1.00 34.38 84 ALA A CA 1
ATOM 693 C C . ALA A 1 84 ? -5.092 8.185 -24.051 1.00 34.38 84 ALA A C 1
ATOM 695 O O . ALA A 1 84 ? -4.279 8.215 -23.125 1.00 34.38 84 ALA A O 1
ATOM 696 N N . SER A 1 85 ? -4.917 8.843 -25.197 1.00 37.91 85 SER A N 1
ATOM 697 C CA . SER A 1 85 ? -3.902 9.856 -25.439 1.00 37.91 85 SER A CA 1
ATOM 698 C C . SER A 1 85 ? -3.806 10.802 -24.238 1.00 37.91 85 SER A C 1
ATOM 700 O O . SER A 1 85 ? -4.823 11.305 -23.766 1.00 37.91 85 SER A O 1
ATOM 702 N N . GLU A 1 86 ? -2.571 11.024 -23.776 1.00 40.53 86 GLU A N 1
ATOM 703 C CA . GLU A 1 86 ? -2.172 12.027 -22.770 1.00 40.53 86 GLU A CA 1
ATOM 704 C C . GLU A 1 86 ? -2.538 11.694 -21.314 1.00 40.53 86 GLU A C 1
ATOM 706 O O . GLU A 1 86 ? -2.807 12.558 -20.485 1.00 40.53 86 GLU A O 1
ATOM 711 N N . SER A 1 87 ? -2.557 10.395 -21.007 1.00 38.47 87 SER A N 1
ATOM 712 C CA . SER A 1 87 ? -3.020 9.777 -19.764 1.00 38.47 87 SER A CA 1
ATOM 713 C C . SER A 1 87 ? -2.008 9.411 -18.649 1.00 38.47 87 SER A C 1
ATOM 715 O O . SER A 1 87 ? -2.444 8.852 -17.651 1.00 38.47 87 SER A O 1
ATOM 717 N N . ALA A 1 88 ? -0.698 9.634 -18.782 1.00 34.78 88 ALA A N 1
ATOM 718 C CA . ALA A 1 88 ? 0.356 9.525 -17.745 1.00 34.78 88 ALA A CA 1
ATOM 719 C C . ALA A 1 88 ? 1.686 9.569 -18.500 1.00 34.78 88 ALA A C 1
ATOM 721 O O . ALA A 1 88 ? 2.115 8.561 -19.050 1.00 34.78 88 ALA A O 1
ATOM 722 N N . HIS A 1 89 ? 2.284 10.752 -18.631 1.00 29.77 89 HIS A N 1
ATOM 723 C CA . HIS A 1 89 ? 3.670 10.789 -19.076 1.00 29.77 89 HIS A CA 1
ATOM 724 C C . HIS A 1 89 ? 4.519 10.138 -17.990 1.00 29.77 89 HIS A C 1
ATOM 726 O O . HIS A 1 89 ? 4.365 10.493 -16.819 1.00 29.77 89 HIS A O 1
ATOM 732 N N . ASP A 1 90 ? 5.317 9.166 -18.428 1.00 33.03 90 ASP A N 1
ATOM 733 C CA . ASP A 1 90 ? 6.463 8.564 -17.757 1.00 33.03 90 ASP A CA 1
ATOM 734 C C . ASP A 1 90 ? 6.947 9.407 -16.568 1.00 33.03 90 ASP A C 1
ATOM 736 O O . ASP A 1 90 ? 7.334 10.571 -16.735 1.00 33.03 90 ASP A O 1
ATOM 740 N N . ILE A 1 91 ? 7.018 8.804 -15.376 1.00 40.47 91 ILE A N 1
ATOM 741 C CA . ILE A 1 91 ? 8.125 9.150 -14.482 1.00 40.47 91 ILE A CA 1
ATOM 742 C C . ILE A 1 91 ? 9.325 8.593 -15.232 1.00 40.47 91 ILE A C 1
ATO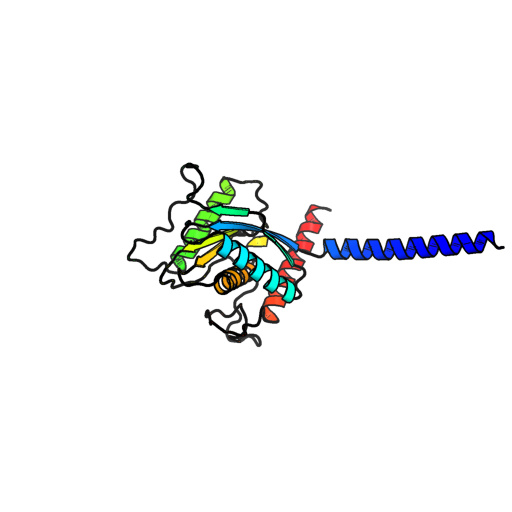M 744 O O . ILE A 1 91 ? 9.628 7.414 -15.111 1.00 40.47 91 ILE A O 1
ATOM 748 N N . GLN A 1 92 ? 9.877 9.395 -16.142 1.00 33.78 92 GLN A N 1
ATOM 749 C CA . GLN A 1 92 ? 10.907 8.958 -17.064 1.00 33.78 92 GLN A CA 1
ATOM 750 C C . GLN A 1 92 ? 12.128 8.619 -16.216 1.00 33.78 92 GLN A C 1
ATOM 752 O O . GLN A 1 92 ? 12.943 9.485 -15.902 1.00 33.78 92 GLN A O 1
ATOM 757 N N . SER A 1 93 ? 12.229 7.354 -15.805 1.00 36.50 93 SER A N 1
ATOM 758 C CA . SER A 1 93 ? 13.484 6.752 -15.415 1.00 36.50 93 SER A CA 1
ATOM 759 C C . SER A 1 93 ? 14.307 6.736 -16.696 1.00 36.50 93 SER A C 1
ATOM 761 O O . SER A 1 93 ? 14.303 5.766 -17.459 1.00 36.50 93 SER A O 1
ATOM 763 N N . ASP A 1 94 ? 14.976 7.848 -17.000 1.00 32.28 94 ASP A N 1
ATOM 764 C CA . ASP A 1 94 ? 16.140 7.768 -17.863 1.00 32.28 94 ASP A CA 1
ATOM 765 C C . ASP A 1 94 ? 16.982 6.636 -17.277 1.00 32.28 94 ASP A C 1
ATOM 767 O O . ASP A 1 94 ? 17.271 6.638 -16.083 1.00 32.28 94 ASP A O 1
ATOM 771 N N . TYR A 1 95 ? 17.322 5.646 -18.103 1.00 34.09 95 TYR A N 1
ATOM 772 C CA . TYR A 1 95 ? 17.945 4.362 -17.741 1.00 34.09 95 TYR A CA 1
ATOM 773 C C . TYR A 1 95 ? 19.225 4.462 -16.868 1.00 34.09 95 TYR A C 1
ATOM 775 O O . TYR A 1 95 ? 19.798 3.439 -16.504 1.00 34.09 95 TYR A O 1
ATOM 783 N N . ASN A 1 96 ? 19.668 5.680 -16.537 1.00 40.78 96 ASN A N 1
ATOM 784 C CA . ASN A 1 96 ? 20.837 6.036 -15.743 1.00 40.78 96 ASN A CA 1
ATOM 785 C C . ASN A 1 96 ? 20.556 6.984 -14.548 1.00 40.78 96 ASN A C 1
ATOM 787 O O . ASN A 1 96 ? 21.514 7.382 -13.885 1.00 40.78 96 ASN A O 1
ATOM 791 N N . GLN A 1 97 ? 19.310 7.380 -14.255 1.00 42.09 97 GLN A N 1
ATOM 792 C CA . GLN A 1 97 ? 18.971 8.201 -13.082 1.00 42.09 97 GLN A CA 1
ATOM 793 C C . GLN A 1 97 ? 18.085 7.416 -12.112 1.00 42.09 97 GLN A C 1
ATOM 795 O O . GLN A 1 97 ? 16.952 7.072 -12.425 1.00 42.09 97 GLN A O 1
ATOM 800 N N . GLN A 1 98 ? 18.632 7.143 -10.924 1.00 51.00 98 GLN A N 1
ATOM 801 C CA . GLN A 1 98 ? 17.875 6.664 -9.767 1.00 51.00 98 GLN A CA 1
ATOM 802 C C . GLN A 1 98 ? 16.735 7.646 -9.491 1.00 51.00 98 GLN A C 1
ATOM 804 O O . GLN A 1 98 ? 16.996 8.845 -9.334 1.00 51.00 98 GLN A O 1
ATOM 809 N N . ILE A 1 99 ? 15.495 7.163 -9.409 1.00 53.81 99 ILE A N 1
ATOM 810 C CA . ILE A 1 99 ? 14.377 8.013 -9.012 1.00 53.81 99 ILE A CA 1
ATOM 811 C C . ILE A 1 99 ? 14.606 8.368 -7.545 1.00 53.81 99 ILE A C 1
ATOM 813 O O . ILE A 1 99 ? 14.670 7.511 -6.656 1.00 53.81 99 ILE A O 1
ATOM 817 N N . ASN A 1 100 ? 14.796 9.658 -7.282 1.00 57.91 100 ASN A N 1
ATOM 818 C CA . ASN A 1 100 ? 14.856 10.158 -5.918 1.00 57.91 100 ASN A CA 1
ATOM 819 C C . ASN A 1 100 ? 13.426 10.409 -5.402 1.00 57.91 100 ASN A C 1
ATOM 821 O O . ASN A 1 100 ? 12.476 10.579 -6.169 1.00 57.91 100 ASN A O 1
ATOM 825 N N . GLY A 1 101 ? 13.253 10.472 -4.081 1.00 58.09 101 GLY A N 1
ATOM 826 C CA . GLY A 1 101 ? 11.932 10.692 -3.476 1.00 58.09 101 GLY A CA 1
ATOM 827 C C . GLY A 1 101 ? 11.222 11.986 -3.900 1.00 58.09 101 GLY A C 1
ATOM 828 O O . GLY A 1 101 ? 10.001 12.073 -3.780 1.00 58.09 101 GLY A O 1
ATOM 829 N N . ILE A 1 102 ? 11.952 12.989 -4.406 1.00 63.38 102 ILE A N 1
ATOM 830 C CA . ILE A 1 102 ? 11.374 14.252 -4.888 1.00 63.38 102 ILE A CA 1
ATOM 831 C C . ILE A 1 102 ? 10.661 14.024 -6.223 1.00 63.38 102 ILE A C 1
ATOM 833 O O . ILE A 1 102 ? 9.550 14.523 -6.409 1.00 63.38 102 ILE A O 1
ATOM 837 N N . ASP A 1 103 ? 11.252 13.237 -7.119 1.00 65.25 103 ASP A N 1
ATOM 838 C CA . ASP A 1 103 ? 10.663 12.915 -8.420 1.00 65.25 103 ASP A CA 1
ATOM 839 C C . ASP A 1 103 ? 9.409 12.050 -8.260 1.00 65.25 103 ASP A C 1
ATOM 841 O O . ASP A 1 103 ? 8.374 12.352 -8.861 1.00 65.25 103 ASP A O 1
ATOM 845 N N . LEU A 1 104 ? 9.438 11.078 -7.341 1.00 66.56 104 LEU A N 1
ATOM 846 C CA . LEU A 1 104 ? 8.268 10.267 -6.986 1.00 66.56 104 LEU A CA 1
ATOM 847 C C . LEU A 1 104 ? 7.116 11.135 -6.444 1.00 66.56 104 LEU A C 1
ATOM 849 O O . LEU A 1 104 ? 5.963 11.010 -6.866 1.00 66.56 104 LEU A O 1
ATOM 853 N N . PHE A 1 105 ? 7.426 12.080 -5.552 1.00 64.94 105 PHE A N 1
ATOM 854 C CA . PHE A 1 105 ? 6.434 12.987 -4.970 1.00 64.94 105 PHE A CA 1
ATOM 855 C C . PHE A 1 105 ? 5.881 14.006 -5.984 1.00 64.94 105 PHE A C 1
ATOM 857 O O . PHE A 1 105 ? 4.699 14.362 -5.951 1.00 64.94 105 PHE A O 1
ATOM 864 N N . ASN A 1 106 ? 6.710 14.478 -6.916 1.00 67.31 106 ASN A N 1
ATOM 865 C CA . ASN A 1 106 ? 6.262 15.330 -8.016 1.00 67.31 106 ASN A CA 1
ATOM 866 C C . ASN A 1 106 ? 5.374 14.553 -9.001 1.00 67.31 106 ASN A C 1
ATOM 868 O O . ASN A 1 106 ? 4.340 15.077 -9.433 1.00 67.31 106 ASN A O 1
ATOM 872 N N . GLY A 1 107 ? 5.714 13.291 -9.277 1.00 66.31 107 GLY A N 1
ATOM 873 C CA . GLY A 1 107 ? 4.872 12.352 -10.015 1.00 66.31 107 GLY A CA 1
ATOM 874 C C . GLY A 1 107 ? 3.497 12.200 -9.366 1.00 66.31 107 GLY A C 1
ATOM 875 O O . GLY A 1 107 ? 2.478 12.401 -10.030 1.00 66.31 107 GLY A O 1
ATOM 876 N N . LEU A 1 108 ? 3.455 11.988 -8.045 1.00 67.88 108 LEU A N 1
ATOM 877 C CA . LEU A 1 108 ? 2.215 11.889 -7.269 1.00 67.88 108 LEU A CA 1
ATOM 878 C C . LEU A 1 108 ? 1.308 13.117 -7.461 1.00 67.88 108 LEU A C 1
ATOM 880 O O . LEU A 1 108 ? 0.110 12.972 -7.720 1.00 67.88 108 LEU A O 1
ATOM 884 N N . LYS A 1 109 ? 1.863 14.336 -7.393 1.00 67.38 109 LYS A N 1
ATOM 885 C CA . LYS A 1 109 ? 1.101 15.579 -7.628 1.00 67.38 109 LYS A CA 1
ATOM 886 C C . LYS A 1 109 ? 0.524 15.648 -9.040 1.00 67.38 109 LYS A C 1
ATOM 888 O O . LYS A 1 109 ? -0.636 16.030 -9.203 1.00 67.38 109 LYS A O 1
ATOM 893 N N . SER A 1 110 ? 1.323 15.288 -10.044 1.00 67.50 110 SER A N 1
ATOM 894 C CA . SER A 1 110 ? 0.910 15.295 -11.451 1.00 67.50 110 SER A CA 1
ATOM 895 C C . SER A 1 110 ? -0.226 14.300 -11.707 1.00 67.50 110 SER A C 1
ATOM 897 O O . SER A 1 110 ? -1.270 14.664 -12.254 1.00 67.50 110 SER A O 1
ATOM 899 N N . ILE A 1 111 ? -0.075 13.069 -11.212 1.00 67.44 111 ILE A N 1
ATOM 900 C CA . ILE A 1 111 ? -1.083 12.008 -11.294 1.00 67.44 111 ILE A CA 1
ATOM 901 C C . ILE A 1 111 ? -2.378 12.439 -10.596 1.00 67.44 111 ILE A C 1
ATOM 903 O O . ILE A 1 111 ? -3.452 12.375 -11.198 1.00 67.44 111 ILE A O 1
ATOM 907 N N . THR A 1 112 ? -2.277 12.961 -9.369 1.00 66.19 112 THR A N 1
ATOM 908 C CA . THR A 1 112 ? -3.429 13.445 -8.591 1.00 66.19 112 THR A CA 1
ATOM 909 C C . THR A 1 112 ? -4.190 14.541 -9.325 1.00 66.19 112 THR A C 1
ATOM 911 O O . THR A 1 112 ? -5.418 14.505 -9.419 1.00 66.19 112 THR A O 1
ATOM 914 N N . ALA A 1 113 ? -3.472 15.519 -9.883 1.00 67.25 113 ALA A N 1
ATOM 915 C CA . ALA A 1 113 ? -4.081 16.594 -10.654 1.00 67.25 113 ALA A CA 1
ATOM 916 C C . ALA A 1 113 ? -4.798 16.069 -11.903 1.00 67.25 113 ALA A C 1
ATOM 918 O O . ALA A 1 113 ? -5.823 16.627 -12.294 1.00 67.25 113 ALA A O 1
ATOM 919 N N . LYS A 1 114 ? -4.277 15.008 -12.525 1.00 67.69 114 LYS A N 1
ATOM 920 C CA . LYS A 1 114 ? -4.844 14.459 -13.753 1.00 67.69 114 LYS A CA 1
ATOM 921 C C . LYS A 1 114 ? -6.086 13.613 -13.504 1.00 67.69 114 LYS A C 1
ATOM 923 O O . LYS A 1 114 ? -7.093 13.865 -14.158 1.00 67.69 114 LYS A O 1
ATOM 928 N N . ILE A 1 115 ? -6.060 12.727 -12.506 1.00 64.38 115 ILE A N 1
ATOM 929 C CA . ILE A 1 115 ? -7.233 11.935 -12.092 1.00 64.38 115 ILE A CA 1
ATOM 930 C C . ILE A 1 115 ? -8.393 12.855 -11.703 1.00 64.38 115 ILE A C 1
ATOM 932 O O . ILE A 1 115 ? -9.515 12.688 -12.176 1.00 64.38 115 ILE A O 1
ATOM 936 N N . ARG A 1 116 ? -8.112 13.917 -10.935 1.00 65.25 116 ARG A N 1
ATOM 937 C CA . ARG A 1 116 ? -9.125 14.919 -10.562 1.00 65.25 116 ARG A CA 1
ATOM 938 C C . ARG A 1 116 ? -9.785 15.609 -11.760 1.00 65.25 116 ARG A C 1
ATOM 940 O O . ARG A 1 116 ? -10.919 16.060 -11.636 1.00 65.25 116 ARG A O 1
ATOM 947 N N . ARG A 1 117 ? -9.085 15.735 -12.893 1.00 66.12 117 ARG A N 1
ATOM 948 C CA . ARG A 1 117 ? -9.630 16.338 -14.122 1.00 66.12 117 ARG A CA 1
ATOM 949 C C . ARG A 1 117 ? -10.410 15.332 -14.966 1.00 66.12 117 ARG A C 1
ATOM 951 O O . ARG A 1 117 ? -11.380 15.733 -15.598 1.00 66.12 117 ARG A O 1
ATOM 958 N N . SER A 1 118 ? -9.986 14.068 -14.998 1.00 60.78 118 SER A N 1
ATOM 959 C CA . SER A 1 118 ? -10.592 13.026 -15.838 1.00 60.78 118 SER A CA 1
ATOM 960 C C . SER A 1 118 ? -11.803 12.344 -15.202 1.00 60.78 118 SER A C 1
ATOM 962 O O . SER A 1 118 ? -12.696 11.919 -15.928 1.00 60.78 118 SER A O 1
ATOM 964 N N . SER A 1 119 ? -11.864 12.279 -13.870 1.00 54.12 119 SER A N 1
ATOM 965 C CA . SER A 1 119 ? -12.911 11.566 -13.133 1.00 54.12 119 SER A CA 1
ATOM 966 C C . SER A 1 119 ? -13.466 12.433 -11.994 1.00 54.12 119 SER A C 1
ATOM 968 O O . SER A 1 119 ? -13.125 12.220 -10.831 1.00 54.12 119 SER A O 1
ATOM 970 N N . PRO A 1 120 ? -14.362 13.403 -12.268 1.00 52.16 120 PRO A N 1
ATOM 971 C CA . PRO A 1 120 ? -14.983 14.220 -11.217 1.00 52.16 120 PRO A CA 1
ATOM 972 C C . PRO A 1 120 ? -15.861 13.416 -10.232 1.00 52.16 120 PRO A C 1
ATOM 974 O O . PRO A 1 120 ? -16.290 13.970 -9.220 1.00 52.16 120 PRO A O 1
ATOM 977 N N . GLN A 1 121 ? -16.118 12.134 -10.525 1.00 47.88 121 GLN A N 1
ATOM 978 C CA . GLN A 1 121 ? -16.940 11.202 -9.745 1.00 47.88 121 GLN A CA 1
ATOM 979 C C . GLN A 1 121 ? -16.183 9.991 -9.180 1.00 47.88 121 GLN A C 1
ATOM 981 O O . GLN A 1 121 ? -16.809 9.204 -8.475 1.00 47.88 121 GLN A O 1
ATOM 986 N N . GLU A 1 122 ? -14.880 9.819 -9.446 1.00 52.31 122 GLU A N 1
ATOM 987 C CA . GLU A 1 122 ? -14.124 8.825 -8.672 1.00 52.31 122 GLU A CA 1
ATOM 988 C C . GLU A 1 122 ? -14.155 9.261 -7.209 1.00 52.31 122 GLU A C 1
ATOM 990 O O . GLU A 1 122 ? -13.873 10.421 -6.890 1.00 52.31 122 GLU A O 1
ATOM 995 N N . GLU A 1 123 ? -14.611 8.355 -6.343 1.00 59.44 123 GLU A N 1
ATOM 996 C CA . GLU A 1 123 ? -14.766 8.609 -4.919 1.00 59.44 123 GLU A CA 1
ATOM 997 C C . GLU A 1 123 ? -13.433 9.140 -4.387 1.00 59.44 123 GLU A C 1
ATOM 999 O O . GLU A 1 123 ? -12.442 8.415 -4.324 1.00 59.44 123 GLU A O 1
ATOM 1004 N N . LYS A 1 124 ? -13.407 10.429 -4.024 1.00 64.25 124 LYS A N 1
ATOM 1005 C CA . LYS A 1 124 ? -12.207 11.165 -3.579 1.00 64.25 124 LYS A CA 1
ATOM 1006 C C . LYS A 1 124 ? -11.496 10.516 -2.386 1.00 64.25 124 LYS A C 1
ATOM 1008 O O . LYS A 1 124 ? -10.368 10.895 -2.074 1.00 64.25 124 LYS A O 1
ATOM 1013 N N . ASP A 1 125 ? -12.152 9.536 -1.780 1.00 74.25 125 ASP A N 1
ATOM 1014 C CA . ASP A 1 125 ? -11.827 8.922 -0.510 1.00 74.25 125 ASP A CA 1
ATOM 1015 C C . ASP A 1 125 ? -11.431 7.438 -0.680 1.00 74.25 125 ASP A C 1
ATOM 1017 O O . ASP A 1 125 ? -11.281 6.731 0.316 1.00 74.25 125 ASP A O 1
ATOM 1021 N N . GLN A 1 126 ? -11.257 6.952 -1.921 1.00 87.00 126 GLN A N 1
ATOM 1022 C CA . GLN A 1 126 ? -10.835 5.576 -2.213 1.00 87.00 126 GLN A CA 1
ATOM 1023 C C . GLN A 1 126 ? -9.373 5.506 -2.658 1.00 87.00 126 GLN A C 1
ATOM 1025 O O . GLN A 1 126 ? -8.980 6.237 -3.568 1.00 87.00 126 GLN A O 1
ATOM 1030 N N . PRO A 1 127 ? -8.559 4.624 -2.055 1.00 90.25 127 PRO A N 1
ATOM 1031 C CA . PRO A 1 127 ? -7.132 4.566 -2.324 1.00 90.25 127 PRO A CA 1
ATOM 1032 C C . PRO A 1 127 ? -6.817 4.071 -3.742 1.00 90.25 127 PRO A C 1
ATOM 1034 O O . PRO A 1 127 ? -7.330 3.045 -4.203 1.00 90.25 127 PRO A O 1
ATOM 1037 N N . ILE A 1 128 ? -5.890 4.768 -4.394 1.00 88.00 128 ILE A N 1
ATOM 1038 C CA . ILE A 1 128 ? -5.340 4.417 -5.703 1.00 88.00 128 ILE A CA 1
ATOM 1039 C C . ILE A 1 128 ? -3.841 4.172 -5.547 1.00 88.00 128 ILE A C 1
ATOM 1041 O O . ILE A 1 128 ? -3.090 5.068 -5.164 1.00 88.00 128 ILE A O 1
ATOM 1045 N N . PHE A 1 129 ? -3.404 2.963 -5.877 1.00 90.69 129 PHE A N 1
ATOM 1046 C CA . PHE A 1 129 ? -2.001 2.565 -5.845 1.00 90.69 129 PHE A CA 1
ATOM 1047 C C . PHE A 1 129 ? -1.398 2.573 -7.241 1.00 90.69 129 PHE A C 1
ATOM 1049 O O . PHE A 1 129 ? -1.958 1.970 -8.154 1.00 90.69 129 PHE A O 1
ATOM 1056 N N . PHE A 1 130 ? -0.231 3.187 -7.388 1.00 88.25 130 PHE A N 1
ATOM 1057 C CA . PHE A 1 130 ? 0.611 3.070 -8.573 1.00 88.25 130 PHE A CA 1
ATOM 1058 C C . PHE A 1 130 ? 1.804 2.185 -8.248 1.00 88.25 130 PHE A C 1
ATOM 1060 O O . PHE A 1 130 ? 2.594 2.529 -7.374 1.00 88.25 130 PHE A O 1
ATOM 1067 N N . LEU A 1 131 ? 1.926 1.052 -8.937 1.00 89.31 131 LEU A N 1
ATOM 1068 C CA . LEU A 1 131 ? 3.087 0.174 -8.824 1.00 89.31 131 LEU A CA 1
ATOM 1069 C C . LEU A 1 131 ? 4.061 0.487 -9.960 1.00 89.31 131 LEU A C 1
ATOM 1071 O O . LEU A 1 131 ? 3.733 0.250 -11.127 1.00 89.31 131 LEU A O 1
ATOM 1075 N N . HIS A 1 132 ? 5.228 1.014 -9.598 1.00 86.25 132 HIS A N 1
ATOM 1076 C CA . HIS A 1 132 ? 6.301 1.408 -10.514 1.00 86.25 132 HIS A CA 1
ATOM 1077 C C . HIS A 1 132 ? 7.469 0.426 -10.398 1.00 86.25 132 HIS A C 1
ATOM 1079 O O . HIS A 1 132 ? 7.878 0.104 -9.284 1.00 86.25 132 HIS A O 1
ATOM 1085 N N . LEU A 1 133 ? 7.986 -0.082 -11.518 1.00 83.75 133 LEU A N 1
ATOM 1086 C CA . LEU A 1 133 ? 9.091 -1.040 -11.492 1.00 83.75 133 LEU A CA 1
ATOM 1087 C C . LEU A 1 133 ? 10.439 -0.306 -11.484 1.00 83.75 133 LEU A C 1
ATOM 1089 O O . LEU A 1 133 ? 10.823 0.287 -12.485 1.00 83.75 133 LEU A O 1
ATOM 1093 N N . GLU A 1 134 ? 11.219 -0.452 -10.412 1.00 82.75 134 GLU A N 1
ATOM 1094 C CA . GLU A 1 134 ? 12.572 0.112 -10.321 1.00 82.75 134 GLU A CA 1
ATOM 1095 C C . GLU A 1 134 ? 13.552 -0.931 -9.778 1.00 82.75 134 GLU A C 1
ATOM 1097 O O . GLU A 1 134 ? 13.276 -1.624 -8.801 1.00 82.75 134 GLU A O 1
ATOM 1102 N N . LYS A 1 135 ? 14.724 -1.067 -10.406 1.00 79.12 135 LYS A N 1
ATOM 1103 C CA . LYS A 1 135 ? 15.715 -2.078 -9.995 1.00 79.12 135 LYS A CA 1
ATOM 1104 C C . LYS A 1 135 ? 16.434 -1.704 -8.701 1.00 79.12 135 LYS A C 1
ATOM 1106 O O . LYS A 1 135 ? 16.607 -2.567 -7.842 1.00 79.12 135 LYS A O 1
ATOM 1111 N N . ASP A 1 136 ? 16.799 -0.431 -8.566 1.00 79.25 136 ASP A N 1
ATOM 1112 C CA . ASP A 1 136 ? 17.628 0.091 -7.477 1.00 79.25 136 ASP A CA 1
ATOM 1113 C C . ASP A 1 136 ? 16.988 1.340 -6.838 1.00 79.25 136 ASP A C 1
ATOM 1115 O O . ASP A 1 136 ? 17.552 2.435 -6.920 1.00 79.25 136 ASP A O 1
ATOM 1119 N N . PRO A 1 137 ? 15.799 1.202 -6.218 1.00 75.75 137 PRO A N 1
ATOM 1120 C CA . PRO A 1 137 ? 15.067 2.343 -5.693 1.00 75.75 137 PRO A CA 1
ATOM 1121 C C . PRO A 1 137 ? 15.760 2.975 -4.490 1.00 75.75 137 PRO A C 1
ATOM 1123 O O . PRO A 1 137 ? 16.181 2.292 -3.551 1.00 75.75 137 PRO A O 1
ATOM 1126 N N . SER A 1 138 ? 15.800 4.307 -4.476 1.00 74.69 138 SER A N 1
ATOM 1127 C CA . SER A 1 138 ? 16.194 5.076 -3.287 1.00 74.69 138 SER A CA 1
ATOM 1128 C C . SER A 1 138 ? 15.030 5.285 -2.305 1.00 74.69 138 SER A C 1
ATOM 1130 O O . SER A 1 138 ? 15.250 5.555 -1.122 1.00 74.69 138 SER A O 1
ATOM 1132 N N . VAL A 1 139 ? 13.792 5.136 -2.791 1.00 77.94 139 VAL A N 1
ATOM 1133 C CA . VAL A 1 139 ? 12.537 5.273 -2.047 1.00 77.94 139 VAL A CA 1
ATOM 1134 C C . VAL A 1 139 ? 11.572 4.176 -2.494 1.00 77.94 139 VAL A C 1
ATOM 1136 O O . VAL A 1 139 ? 11.346 3.995 -3.687 1.00 77.94 139 VAL A O 1
ATOM 1139 N N . TYR A 1 140 ? 11.000 3.452 -1.531 1.00 84.38 140 TYR A N 1
ATOM 1140 C CA . TYR A 1 140 ? 10.096 2.324 -1.793 1.00 84.38 140 TYR A CA 1
ATOM 1141 C C . TYR A 1 140 ? 8.627 2.739 -1.911 1.00 84.38 140 TYR A C 1
ATOM 1143 O O . TYR A 1 140 ? 7.829 2.014 -2.495 1.00 84.38 140 TYR A O 1
ATOM 1151 N N . GLY A 1 141 ? 8.256 3.907 -1.393 1.00 86.69 141 GLY A N 1
ATOM 1152 C CA . GLY A 1 141 ? 6.897 4.408 -1.506 1.00 86.69 141 GLY A CA 1
ATOM 1153 C C . GLY A 1 141 ? 6.775 5.893 -1.190 1.00 86.69 141 GLY A C 1
ATOM 1154 O O . GLY A 1 141 ? 7.658 6.497 -0.574 1.00 86.69 141 GLY A O 1
ATOM 1155 N N . ALA A 1 142 ? 5.697 6.491 -1.688 1.00 85.81 142 ALA A N 1
ATOM 1156 C CA . ALA A 1 142 ? 5.316 7.858 -1.377 1.00 85.81 142 ALA A CA 1
ATOM 1157 C C . ALA A 1 142 ? 3.799 8.045 -1.428 1.00 85.81 142 ALA A C 1
ATOM 1159 O O . ALA A 1 142 ? 3.124 7.675 -2.392 1.00 85.81 142 ALA A O 1
ATOM 1160 N N . SER A 1 143 ? 3.283 8.739 -0.424 1.00 87.38 143 SER A N 1
ATOM 1161 C CA . SER A 1 143 ? 1.888 9.144 -0.310 1.00 87.38 143 SER A CA 1
ATOM 1162 C C . SER A 1 143 ? 1.778 10.406 0.551 1.00 87.38 143 SER A C 1
ATOM 1164 O O . SER A 1 143 ? 2.768 10.910 1.089 1.00 87.38 143 SER A O 1
ATOM 1166 N N . ILE A 1 144 ? 0.578 10.983 0.632 1.00 84.44 144 ILE A N 1
ATOM 1167 C CA . ILE A 1 144 ? 0.312 12.152 1.478 1.00 84.44 144 ILE A CA 1
ATOM 1168 C C . ILE A 1 144 ? -0.333 11.676 2.776 1.00 84.44 144 ILE A C 1
ATOM 1170 O O . ILE A 1 144 ? -1.373 11.020 2.738 1.00 84.44 144 ILE A O 1
ATOM 1174 N N . GLU A 1 145 ? 0.236 12.074 3.916 1.00 88.00 145 GLU A N 1
ATOM 1175 C CA . GLU A 1 145 ? -0.367 11.816 5.223 1.00 88.00 145 GLU A CA 1
ATOM 1176 C C . GLU A 1 145 ? -1.810 12.357 5.284 1.00 88.00 145 GLU A C 1
ATOM 1178 O O . GLU A 1 145 ? -2.070 13.543 5.057 1.00 88.00 145 GLU A O 1
ATOM 1183 N N . GLY A 1 146 ? -2.774 11.480 5.566 1.00 85.31 146 GLY A N 1
ATOM 1184 C CA . GLY A 1 146 ? -4.198 11.817 5.559 1.00 85.31 146 GLY A CA 1
ATOM 1185 C C . GLY A 1 146 ? -4.764 12.098 4.164 1.00 85.31 146 GLY A C 1
ATOM 1186 O O . GLY A 1 146 ? -5.744 12.834 4.013 1.00 85.31 146 GLY A O 1
ATOM 1187 N N . GLY A 1 147 ? -4.120 11.563 3.127 1.00 85.06 147 GLY A N 1
ATOM 1188 C CA . GLY A 1 147 ? -4.480 11.760 1.731 1.00 85.06 147 GLY A CA 1
ATOM 1189 C C . GLY A 1 147 ? -5.933 11.409 1.419 1.00 85.06 147 GLY A C 1
ATOM 1190 O O . GLY A 1 147 ? -6.559 12.165 0.678 1.00 85.06 147 GLY A O 1
ATOM 1191 N N . LEU A 1 148 ? -6.508 10.363 2.036 1.00 84.88 148 LEU A N 1
ATOM 1192 C CA . LEU A 1 148 ? -7.912 9.991 1.797 1.00 84.88 148 LEU A CA 1
ATOM 1193 C C . LEU A 1 148 ? -8.879 11.132 2.148 1.00 84.88 148 LEU A C 1
ATOM 1195 O O . LEU A 1 148 ? -9.737 11.464 1.345 1.00 84.88 148 LEU A O 1
ATOM 1199 N N . LEU A 1 149 ? -8.715 11.788 3.303 1.00 79.19 149 LEU A N 1
ATOM 1200 C CA . LEU A 1 149 ? -9.649 12.841 3.745 1.00 79.19 149 LEU A CA 1
ATOM 1201 C C . LEU A 1 149 ? -9.412 14.187 3.068 1.00 79.19 149 LEU A C 1
ATOM 1203 O O . LEU A 1 149 ? -10.307 15.022 2.978 1.00 79.19 149 LEU A O 1
ATOM 1207 N N . ASN A 1 150 ? -8.191 14.413 2.592 1.00 76.50 150 ASN A N 1
ATOM 1208 C CA . ASN A 1 150 ? -7.825 15.650 1.914 1.00 76.50 150 ASN A CA 1
ATOM 1209 C C . ASN A 1 150 ? -8.022 15.550 0.385 1.00 76.50 150 ASN A C 1
ATOM 1211 O O . ASN A 1 150 ? -7.568 16.424 -0.361 1.00 76.50 150 ASN A O 1
ATOM 1215 N N . GLY A 1 151 ? -8.671 14.478 -0.090 1.00 76.94 151 GLY A N 1
ATOM 1216 C CA . GLY A 1 151 ? -8.979 14.220 -1.496 1.00 76.94 151 GLY A CA 1
ATOM 1217 C C . GLY A 1 151 ? -7.759 13.909 -2.366 1.00 76.94 151 GLY A C 1
ATOM 1218 O O . GLY A 1 151 ? -7.796 14.161 -3.574 1.00 76.94 151 GLY A O 1
ATOM 1219 N N . ASN A 1 152 ? -6.656 13.452 -1.772 1.00 80.88 152 ASN A N 1
ATOM 1220 C CA . ASN A 1 152 ? -5.451 12.978 -2.458 1.00 80.88 152 ASN A CA 1
ATOM 1221 C C . ASN A 1 152 ? -5.214 11.495 -2.112 1.00 80.88 152 ASN A C 1
ATOM 1223 O O . ASN A 1 152 ? -4.251 11.183 -1.408 1.00 80.88 152 ASN A O 1
ATOM 1227 N N . PRO A 1 153 ? -6.075 10.569 -2.560 1.00 86.62 153 PRO A N 1
ATOM 1228 C CA . PRO A 1 153 ? -6.058 9.196 -2.074 1.00 86.62 153 PRO A CA 1
ATOM 1229 C C . PRO A 1 153 ? -5.008 8.326 -2.786 1.00 86.62 153 PRO A C 1
ATOM 1231 O O . PRO A 1 153 ? -5.207 7.132 -2.972 1.00 86.62 153 PRO A O 1
ATOM 1234 N N . ILE A 1 154 ? -3.911 8.918 -3.257 1.00 86.12 154 ILE A N 1
ATOM 1235 C CA . ILE A 1 154 ? -2.964 8.241 -4.140 1.00 86.12 154 ILE A CA 1
ATOM 1236 C C . ILE A 1 154 ? -1.691 7.891 -3.377 1.00 86.12 154 ILE A C 1
ATOM 1238 O O . ILE A 1 154 ? -1.115 8.727 -2.679 1.00 86.12 154 ILE A O 1
ATOM 1242 N N . ALA A 1 155 ? -1.248 6.655 -3.565 1.00 89.06 155 ALA A N 1
ATOM 1243 C CA . ALA A 1 155 ? 0.038 6.148 -3.129 1.00 89.06 155 ALA A CA 1
ATOM 1244 C C . ALA A 1 155 ? 0.816 5.627 -4.339 1.00 89.06 155 ALA A C 1
ATOM 1246 O O . ALA A 1 155 ? 0.249 4.987 -5.227 1.00 89.06 155 ALA A O 1
ATOM 1247 N N . VAL A 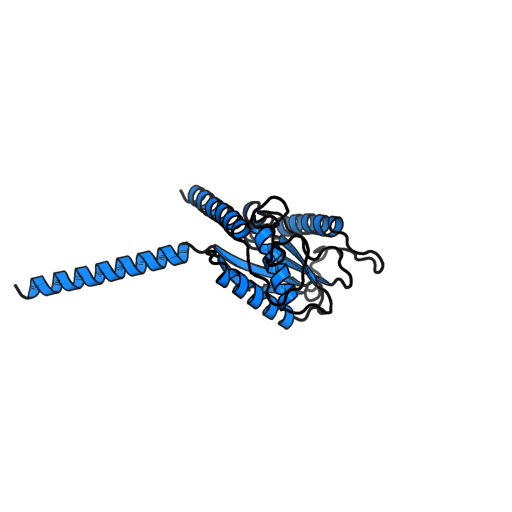1 156 ? 2.119 5.879 -4.366 1.00 87.00 156 VAL A N 1
ATOM 1248 C CA . VAL A 1 156 ? 3.044 5.239 -5.302 1.00 87.00 156 VAL A CA 1
ATOM 1249 C C . VAL A 1 156 ? 3.905 4.270 -4.512 1.00 87.00 156 VAL A C 1
ATOM 1251 O O . VAL A 1 156 ? 4.437 4.637 -3.468 1.00 87.00 156 VAL A O 1
ATOM 1254 N N . CYS A 1 157 ? 4.034 3.044 -5.001 1.00 89.50 157 CYS A N 1
ATOM 1255 C CA . CYS A 1 157 ? 4.887 2.018 -4.425 1.00 89.50 157 CYS A CA 1
ATOM 1256 C C . CYS A 1 157 ? 5.861 1.549 -5.498 1.00 89.50 157 CYS A C 1
ATOM 1258 O O . CYS A 1 157 ? 5.459 1.115 -6.581 1.00 89.50 157 CYS A O 1
ATOM 1260 N N . THR A 1 158 ? 7.141 1.624 -5.181 1.00 87.56 158 THR A N 1
ATOM 1261 C CA . THR A 1 158 ? 8.185 1.082 -6.028 1.00 87.56 158 THR A CA 1
ATOM 1262 C C . THR A 1 158 ? 8.282 -0.420 -5.808 1.00 87.56 158 THR A C 1
ATOM 1264 O O . THR A 1 158 ? 8.215 -0.905 -4.680 1.00 87.56 158 THR A O 1
ATOM 1267 N N . VAL A 1 159 ? 8.425 -1.162 -6.897 1.00 89.06 159 VAL A N 1
ATOM 1268 C CA . VAL A 1 159 ? 8.528 -2.615 -6.919 1.00 89.06 159 VAL A CA 1
ATOM 1269 C C . VAL A 1 159 ? 9.843 -2.980 -7.579 1.00 89.06 159 VAL A C 1
ATOM 1271 O O . VAL A 1 159 ? 10.110 -2.575 -8.708 1.00 89.06 159 VAL A O 1
ATOM 1274 N N . LYS A 1 160 ? 10.648 -3.797 -6.911 1.00 88.75 160 LYS A N 1
ATOM 1275 C CA . LYS A 1 160 ? 11.841 -4.388 -7.508 1.00 88.75 160 LYS A CA 1
ATOM 1276 C C . LYS A 1 160 ? 11.497 -5.673 -8.260 1.00 88.75 160 LYS A C 1
ATOM 1278 O O . LYS A 1 160 ? 10.542 -6.376 -7.899 1.00 88.75 160 LYS A O 1
ATOM 1283 N N . PRO A 1 161 ? 12.301 -6.060 -9.270 1.00 87.06 161 PRO A N 1
ATOM 1284 C CA . PRO A 1 161 ? 12.111 -7.336 -9.956 1.00 87.06 161 PRO A CA 1
ATOM 1285 C C . PRO A 1 161 ? 12.092 -8.534 -8.996 1.00 87.06 161 PRO A C 1
ATOM 1287 O O . PRO A 1 161 ? 11.290 -9.453 -9.168 1.00 87.06 161 PRO A O 1
ATOM 1290 N N . ASP A 1 162 ? 12.947 -8.500 -7.971 1.00 90.62 162 ASP A N 1
ATOM 1291 C CA . ASP A 1 162 ? 13.137 -9.562 -6.983 1.00 90.62 162 ASP A CA 1
ATOM 1292 C C . ASP A 1 162 ? 12.206 -9.472 -5.767 1.00 90.62 162 ASP A C 1
ATOM 1294 O O . ASP A 1 162 ? 12.210 -10.399 -4.958 1.00 90.62 162 ASP A O 1
ATOM 1298 N N . ASP A 1 163 ? 11.388 -8.419 -5.643 1.00 92.00 163 ASP A N 1
ATOM 1299 C CA . ASP A 1 163 ? 10.451 -8.319 -4.523 1.00 92.00 163 ASP A CA 1
ATOM 1300 C C . ASP A 1 163 ? 9.476 -9.498 -4.533 1.00 92.00 163 ASP A C 1
ATOM 1302 O O . ASP A 1 163 ? 9.051 -10.001 -5.570 1.00 92.00 163 ASP A O 1
ATOM 1306 N N . THR A 1 164 ? 9.078 -9.952 -3.365 1.00 94.44 164 THR A N 1
ATOM 1307 C CA . THR A 1 164 ? 8.040 -10.956 -3.162 1.00 94.44 164 THR A CA 1
ATOM 1308 C C . THR A 1 164 ? 6.672 -10.272 -3.072 1.00 94.44 164 THR A C 1
ATOM 1310 O O . THR A 1 164 ? 6.593 -9.078 -2.779 1.00 94.44 164 THR A O 1
ATOM 1313 N N . PRO A 1 165 ? 5.550 -10.998 -3.262 1.00 95.19 165 PRO A N 1
ATOM 1314 C CA . PRO A 1 165 ? 4.226 -10.434 -2.992 1.00 95.19 165 PRO A CA 1
ATOM 1315 C C . PRO A 1 165 ? 4.099 -9.837 -1.586 1.00 95.19 165 PRO A C 1
ATOM 1317 O O . PRO A 1 165 ? 3.395 -8.850 -1.399 1.00 95.19 165 PRO A O 1
ATOM 1320 N N . LYS A 1 166 ? 4.806 -10.417 -0.605 1.00 92.94 166 LYS A N 1
ATOM 1321 C CA . LYS A 1 166 ? 4.834 -9.928 0.774 1.00 92.94 166 LYS A CA 1
ATOM 1322 C C . LYS A 1 166 ? 5.433 -8.532 0.867 1.00 92.94 166 LYS A C 1
ATOM 1324 O O . LYS A 1 166 ? 4.791 -7.659 1.431 1.00 92.94 166 LYS A O 1
ATOM 1329 N N . GLU A 1 167 ? 6.597 -8.316 0.269 1.00 91.75 167 GLU A N 1
ATOM 1330 C CA . GLU A 1 167 ? 7.295 -7.026 0.321 1.00 91.75 167 GLU A CA 1
ATOM 1331 C C . GLU A 1 167 ? 6.489 -5.925 -0.388 1.00 91.75 167 GLU A C 1
ATOM 1333 O O . GLU A 1 167 ? 6.372 -4.809 0.123 1.00 91.75 167 GLU A O 1
ATOM 1338 N N . ILE A 1 168 ? 5.832 -6.264 -1.504 1.00 93.88 168 ILE A N 1
ATOM 1339 C CA . ILE A 1 168 ? 4.912 -5.352 -2.198 1.00 93.88 168 ILE A CA 1
ATOM 1340 C C . ILE A 1 168 ? 3.698 -5.046 -1.313 1.00 93.88 168 ILE A C 1
ATOM 1342 O O . ILE A 1 168 ? 3.355 -3.884 -1.125 1.00 93.88 168 ILE A O 1
ATOM 1346 N N . GLY A 1 169 ? 3.056 -6.069 -0.741 1.00 94.19 169 GLY A N 1
ATOM 1347 C CA . GLY A 1 169 ? 1.877 -5.902 0.113 1.00 94.19 169 GLY A CA 1
ATOM 1348 C C . GLY A 1 169 ? 2.167 -5.106 1.388 1.00 94.19 169 GLY A C 1
ATOM 1349 O O . GLY A 1 169 ? 1.350 -4.288 1.800 1.00 94.19 169 GLY A O 1
ATOM 1350 N N . GLU A 1 170 ? 3.344 -5.297 1.982 1.00 93.12 170 GLU A N 1
ATOM 1351 C CA . GLU A 1 170 ? 3.844 -4.516 3.117 1.00 93.12 170 GLU A CA 1
ATOM 1352 C C . GLU A 1 170 ? 4.080 -3.054 2.727 1.00 93.12 170 GLU A C 1
ATOM 1354 O O . GLU A 1 170 ? 3.622 -2.157 3.431 1.00 93.12 170 GLU A O 1
ATOM 1359 N N . THR A 1 171 ? 4.698 -2.800 1.572 1.00 92.38 171 THR A N 1
ATOM 1360 C CA . THR A 1 171 ? 4.883 -1.435 1.051 1.00 92.38 171 THR A CA 1
ATOM 1361 C C . THR A 1 171 ? 3.541 -0.751 0.788 1.00 92.38 171 THR A C 1
ATOM 1363 O O . THR A 1 171 ? 3.318 0.377 1.220 1.00 92.38 171 THR A O 1
ATOM 1366 N N . MET A 1 172 ? 2.594 -1.449 0.158 1.00 95.12 172 MET A N 1
ATOM 1367 C CA . MET A 1 172 ? 1.244 -0.926 -0.056 1.00 95.12 172 MET A CA 1
ATOM 1368 C C . MET A 1 172 ? 0.533 -0.627 1.269 1.00 95.12 172 MET A C 1
ATOM 1370 O O . MET A 1 172 ? -0.105 0.415 1.406 1.00 95.12 172 MET A O 1
ATOM 1374 N N . ALA A 1 173 ? 0.662 -1.509 2.262 1.00 94.81 173 ALA A N 1
ATOM 1375 C CA . ALA A 1 173 ? 0.062 -1.309 3.575 1.00 94.81 173 ALA A CA 1
ATOM 1376 C C . ALA A 1 173 ? 0.698 -0.136 4.343 1.00 94.81 173 ALA A C 1
ATOM 1378 O O . ALA A 1 173 ? -0.017 0.600 5.022 1.00 94.81 173 ALA A O 1
ATOM 1379 N N . HIS A 1 174 ? 2.011 0.068 4.210 1.00 94.62 174 HIS A N 1
ATOM 1380 C CA . HIS A 1 174 ? 2.722 1.229 4.748 1.00 94.62 174 HIS A CA 1
ATOM 1381 C C . HIS A 1 174 ? 2.168 2.530 4.157 1.00 94.62 174 HIS A C 1
ATOM 1383 O O . HIS A 1 174 ? 1.769 3.438 4.886 1.00 94.62 174 HIS A O 1
ATOM 1389 N N . GLU A 1 175 ? 2.068 2.604 2.830 1.00 93.81 175 GLU A N 1
ATOM 1390 C CA . GLU A 1 175 ? 1.553 3.800 2.161 1.00 93.81 175 GLU A CA 1
ATOM 1391 C C . GLU A 1 175 ? 0.055 4.020 2.419 1.00 93.81 175 GLU A C 1
ATOM 1393 O O . GLU A 1 175 ? -0.393 5.159 2.551 1.00 93.81 175 GLU A O 1
ATOM 1398 N N . LEU A 1 176 ? -0.739 2.957 2.584 1.00 95.25 176 LEU A N 1
ATOM 1399 C CA . LEU A 1 176 ? -2.135 3.103 3.001 1.00 95.25 176 LEU A CA 1
ATOM 1400 C C . LEU A 1 176 ? -2.248 3.711 4.404 1.00 95.25 176 LEU A C 1
ATOM 1402 O O . LEU A 1 176 ? -3.145 4.513 4.663 1.00 95.25 176 LEU A O 1
ATOM 1406 N N . ALA A 1 177 ? -1.349 3.352 5.320 1.00 94.50 177 ALA A N 1
ATOM 1407 C CA . ALA A 1 177 ? -1.352 3.898 6.669 1.00 94.50 177 ALA A CA 1
ATOM 1408 C C . ALA A 1 177 ? -1.021 5.398 6.666 1.00 94.50 177 ALA A C 1
ATOM 1410 O O . ALA A 1 177 ? -1.704 6.158 7.358 1.00 94.50 177 ALA A O 1
ATOM 1411 N N . HIS A 1 178 ? -0.084 5.845 5.822 1.00 92.88 178 HIS A N 1
ATOM 1412 C CA . HIS A 1 178 ? 0.123 7.274 5.550 1.00 92.88 178 HIS A CA 1
ATOM 1413 C C . HIS A 1 178 ? -1.141 7.924 5.000 1.00 92.88 178 HIS A C 1
ATOM 1415 O O . HIS A 1 178 ? -1.611 8.906 5.567 1.00 92.88 178 HIS A O 1
ATOM 1421 N N . LEU A 1 179 ? -1.780 7.353 3.975 1.00 91.81 179 LEU A N 1
ATOM 1422 C CA . LEU A 1 179 ? -3.050 7.873 3.444 1.00 91.81 179 LEU A CA 1
ATOM 1423 C C . LEU A 1 179 ? -4.159 7.981 4.511 1.00 91.81 179 LEU A C 1
ATOM 1425 O O . LEU A 1 179 ? -5.015 8.866 4.425 1.00 91.81 179 LEU A O 1
ATOM 1429 N N . LEU A 1 180 ? -4.114 7.125 5.535 1.00 92.19 180 LEU A N 1
ATOM 1430 C CA . LEU A 1 180 ? -4.986 7.130 6.714 1.00 92.19 180 LEU A CA 1
ATOM 1431 C C . LEU A 1 180 ? -4.485 8.027 7.862 1.00 92.19 180 LEU A C 1
ATOM 1433 O O . LEU A 1 180 ? -5.111 8.076 8.918 1.00 92.19 180 LEU A O 1
ATOM 1437 N N . GLY A 1 181 ? -3.388 8.754 7.671 1.00 90.00 181 GLY A N 1
ATOM 1438 C CA . GLY A 1 181 ? -2.875 9.769 8.589 1.00 90.00 181 GLY A CA 1
ATOM 1439 C C . GLY A 1 181 ? -1.892 9.267 9.646 1.00 90.00 181 GLY A C 1
ATOM 1440 O O . GLY A 1 181 ? -1.655 9.992 10.613 1.00 90.00 181 GLY A O 1
ATOM 1441 N N . ALA A 1 182 ? -1.342 8.058 9.511 1.00 91.00 182 ALA A N 1
ATOM 1442 C CA . ALA A 1 182 ? -0.230 7.621 10.351 1.00 91.00 182 ALA A CA 1
ATOM 1443 C C . ALA A 1 182 ? 1.098 8.192 9.835 1.00 91.00 182 ALA A C 1
ATOM 1445 O O . ALA A 1 182 ? 1.436 7.914 8.692 1.00 91.00 182 ALA A O 1
ATOM 1446 N N . PRO A 1 183 ? 1.875 8.913 10.659 1.00 90.00 183 PRO A N 1
ATOM 1447 C CA . PRO A 1 183 ? 3.255 9.248 10.328 1.00 90.00 183 PRO A CA 1
ATOM 1448 C C . PRO A 1 183 ? 4.176 8.037 10.545 1.00 90.00 183 PRO A C 1
ATOM 1450 O O . PRO A 1 183 ? 3.777 7.026 11.133 1.00 90.00 183 PRO A O 1
ATOM 1453 N N . HIS A 1 184 ? 5.444 8.162 10.145 1.00 89.75 184 HIS A N 1
ATOM 1454 C CA . HIS A 1 184 ? 6.465 7.174 10.507 1.00 89.75 184 HIS A CA 1
ATOM 1455 C C . HIS A 1 184 ? 6.652 7.055 12.029 1.00 89.75 184 HIS A C 1
ATOM 1457 O O . HIS A 1 184 ? 6.640 8.049 12.762 1.00 89.75 184 HIS A O 1
ATOM 1463 N N . ASP A 1 185 ? 6.952 5.841 12.488 1.00 84.00 185 ASP A N 1
ATOM 1464 C CA . ASP A 1 185 ? 7.351 5.522 13.859 1.00 84.00 185 ASP A CA 1
ATOM 1465 C C . ASP A 1 185 ? 8.807 5.977 14.108 1.00 84.00 185 ASP A C 1
ATOM 1467 O O . ASP A 1 185 ? 9.732 5.172 14.209 1.00 84.00 185 ASP A O 1
ATOM 1471 N N . MET A 1 186 ? 9.048 7.292 14.154 1.00 71.00 186 MET A N 1
ATOM 1472 C CA . MET A 1 186 ? 10.394 7.866 14.308 1.00 71.00 186 MET A CA 1
ATOM 1473 C C . MET A 1 186 ? 10.759 8.324 15.734 1.00 71.00 186 MET A C 1
ATOM 1475 O O . MET A 1 186 ? 9.912 8.532 16.606 1.00 71.00 186 MET A O 1
ATOM 1479 N N . LEU A 1 187 ? 12.080 8.476 15.928 1.00 51.97 187 LEU A N 1
ATOM 1480 C CA . LEU A 1 187 ? 12.824 8.906 17.123 1.00 51.97 187 LEU A CA 1
ATOM 1481 C C . LEU A 1 187 ? 12.112 9.960 17.990 1.00 51.97 187 LEU A C 1
ATOM 1483 O O . LEU A 1 187 ? 11.746 11.034 17.522 1.00 51.97 187 LEU A O 1
ATOM 1487 N N . GLY A 1 188 ? 11.998 9.655 19.287 1.00 56.03 188 GLY A N 1
ATOM 1488 C CA . GLY A 1 188 ? 11.334 10.486 20.302 1.00 56.03 188 GLY A CA 1
ATOM 1489 C C . GLY A 1 188 ? 9.947 9.974 20.710 1.00 56.03 188 GLY A C 1
ATOM 1490 O O . GLY A 1 188 ? 9.437 10.368 21.756 1.00 56.03 188 GLY A O 1
ATOM 1491 N N . SER A 1 189 ? 9.367 9.057 19.929 1.00 66.00 189 SER A N 1
ATOM 1492 C CA . SER A 1 189 ? 8.140 8.329 20.265 1.00 66.00 189 SER A CA 1
ATOM 1493 C C . SER A 1 189 ? 8.450 7.011 20.993 1.00 66.00 189 SER A C 1
ATOM 1495 O O . SER A 1 189 ? 9.408 6.328 20.621 1.00 66.00 189 SER A O 1
ATOM 1497 N N . PRO A 1 190 ? 7.627 6.579 21.971 1.00 74.31 190 PRO A N 1
ATOM 1498 C CA . PRO A 1 190 ? 7.754 5.253 22.586 1.00 74.31 190 PRO A CA 1
ATOM 1499 C C . PRO A 1 190 ? 7.527 4.097 21.595 1.00 74.31 190 PRO A C 1
ATOM 1501 O O . PRO A 1 190 ? 7.792 2.946 21.932 1.00 74.31 190 PRO A O 1
ATOM 1504 N N . CYS A 1 191 ? 7.031 4.387 20.388 1.00 80.75 191 CYS A N 1
ATOM 1505 C CA . CYS A 1 191 ? 6.762 3.403 19.344 1.00 80.75 191 CYS A CA 1
ATOM 1506 C C . CYS A 1 191 ? 7.891 3.251 18.314 1.00 80.75 191 CYS A C 1
ATOM 1508 O O . CYS A 1 191 ? 7.743 2.444 17.403 1.00 80.75 191 CYS A O 1
ATOM 1510 N N . ALA A 1 192 ? 8.994 4.000 18.443 1.00 77.19 192 ALA A N 1
ATOM 1511 C CA . ALA A 1 192 ? 10.130 3.913 17.527 1.00 77.19 192 ALA A CA 1
ATOM 1512 C C . ALA A 1 192 ? 10.815 2.540 17.652 1.00 77.19 192 ALA A C 1
ATOM 1514 O O . ALA A 1 192 ? 11.655 2.320 18.525 1.00 77.19 192 ALA A O 1
ATOM 1515 N N . SER A 1 193 ? 10.416 1.598 16.800 1.00 79.19 193 SER A N 1
ATOM 1516 C CA . SER A 1 193 ? 10.952 0.241 16.752 1.00 79.19 193 SER A CA 1
ATOM 1517 C C . SER A 1 193 ? 11.014 -0.232 15.302 1.00 79.19 193 SER A C 1
ATOM 1519 O O . SER A 1 193 ? 10.022 -0.080 14.587 1.00 79.19 193 SER A O 1
ATOM 1521 N N . PRO A 1 194 ? 12.127 -0.865 14.889 1.00 73.38 194 PRO A N 1
ATOM 1522 C CA . PRO A 1 194 ? 12.284 -1.373 13.530 1.00 73.38 194 PRO A CA 1
ATOM 1523 C C . PRO A 1 194 ? 11.428 -2.607 13.227 1.00 73.38 194 PRO A C 1
ATOM 1525 O O . PRO A 1 194 ? 11.444 -3.162 12.133 1.00 73.38 194 PRO A O 1
ATOM 1528 N N . GLU A 1 195 ? 10.692 -3.091 14.225 1.00 81.94 195 GLU A N 1
ATOM 1529 C CA . GLU A 1 195 ? 9.813 -4.238 14.068 1.00 81.94 195 GLU A CA 1
ATOM 1530 C C . GLU A 1 195 ? 8.455 -3.855 13.476 1.00 81.94 195 GLU A C 1
ATOM 1532 O O . GLU A 1 195 ? 7.733 -4.758 13.072 1.00 81.94 195 GLU A O 1
ATOM 1537 N N . TYR A 1 196 ? 8.071 -2.573 13.446 1.00 87.88 196 TYR A N 1
ATOM 1538 C CA . TYR A 1 196 ? 6.765 -2.141 12.937 1.00 87.88 196 TYR A CA 1
ATOM 1539 C C . TYR A 1 196 ? 6.823 -1.707 11.475 1.00 87.88 196 TYR A C 1
ATOM 1541 O O . TYR A 1 196 ? 7.831 -1.192 10.997 1.00 87.88 196 TYR A O 1
ATOM 1549 N N . LEU A 1 197 ? 5.707 -1.871 10.762 1.00 89.19 197 LEU A N 1
ATOM 1550 C CA . LEU A 1 197 ? 5.622 -1.523 9.347 1.00 89.19 197 LEU A CA 1
ATOM 1551 C C . LEU A 1 197 ? 5.847 -0.034 9.074 1.00 89.19 197 LEU A C 1
ATOM 1553 O O . LEU A 1 197 ? 6.369 0.298 8.019 1.00 89.19 197 LEU A O 1
ATOM 1557 N N . MET A 1 198 ? 5.498 0.852 10.012 1.00 89.69 198 MET A N 1
ATOM 1558 C CA . MET A 1 198 ? 5.654 2.306 9.859 1.00 89.69 198 MET A CA 1
ATOM 1559 C C . MET A 1 198 ? 7.048 2.822 10.229 1.00 89.69 198 MET A C 1
ATOM 1561 O O . MET A 1 198 ? 7.233 4.033 10.355 1.00 89.69 198 MET A O 1
ATOM 1565 N N . GLU A 1 199 ? 8.046 1.950 10.389 1.00 83.31 199 GLU A N 1
ATOM 1566 C CA . GLU A 1 199 ? 9.436 2.396 10.458 1.00 83.31 199 GLU A CA 1
ATOM 1567 C C . GLU A 1 199 ? 9.799 3.185 9.184 1.00 83.31 199 GLU A C 1
ATOM 1569 O O . GLU A 1 199 ? 9.448 2.800 8.070 1.00 83.31 199 GLU A O 1
ATOM 1574 N N . LYS A 1 200 ? 10.519 4.303 9.338 1.00 79.56 200 LYS A N 1
ATOM 1575 C CA . LYS A 1 200 ? 11.000 5.089 8.191 1.00 79.56 200 LYS A CA 1
ATOM 1576 C C . LYS A 1 200 ? 11.992 4.313 7.321 1.00 79.56 200 LYS A C 1
ATOM 1578 O O . LYS A 1 200 ? 12.043 4.514 6.110 1.00 79.56 200 LYS A O 1
ATOM 1583 N N . THR A 1 201 ? 12.838 3.504 7.948 1.00 76.12 201 THR A N 1
ATOM 1584 C CA . THR A 1 201 ? 13.815 2.684 7.240 1.00 76.12 201 THR A CA 1
ATOM 1585 C C . THR A 1 201 ? 13.155 1.366 6.891 1.00 76.12 201 THR A C 1
ATOM 1587 O O . THR A 1 201 ? 12.639 0.68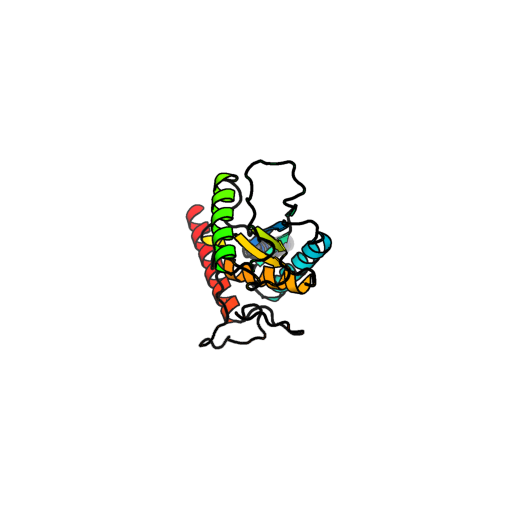3 7.768 1.00 76.12 201 THR A O 1
ATOM 1590 N N . TYR A 1 202 ? 13.177 1.000 5.613 1.00 68.88 202 TYR A N 1
ATOM 1591 C CA . TYR A 1 202 ? 12.658 -0.292 5.200 1.00 68.88 202 TYR A CA 1
ATOM 1592 C C . TYR A 1 202 ? 13.586 -1.409 5.692 1.00 68.88 202 TYR A C 1
ATOM 1594 O O . TYR A 1 202 ? 14.685 -1.602 5.165 1.00 68.88 202 TYR A O 1
ATOM 1602 N N . THR A 1 203 ? 13.138 -2.145 6.707 1.00 67.06 203 THR A N 1
ATOM 1603 C CA . THR A 1 203 ? 13.880 -3.268 7.278 1.00 67.06 203 THR A CA 1
ATOM 1604 C C . THR A 1 203 ? 13.183 -4.578 6.923 1.00 67.06 203 THR A C 1
ATOM 1606 O O . THR A 1 203 ? 12.094 -4.871 7.412 1.00 67.06 203 THR A O 1
ATOM 1609 N N . LYS A 1 204 ? 13.830 -5.416 6.100 1.00 66.69 204 LYS A N 1
ATOM 1610 C CA . LYS A 1 204 ? 13.338 -6.770 5.800 1.00 66.69 204 LYS A CA 1
ATOM 1611 C C . LYS A 1 204 ? 13.443 -7.631 7.059 1.00 66.69 204 LYS A C 1
ATOM 1613 O O . LYS A 1 204 ? 14.533 -8.086 7.405 1.00 66.69 204 LYS A O 1
ATOM 1618 N N . THR A 1 205 ? 12.329 -7.879 7.746 1.00 59.69 205 THR A N 1
ATOM 1619 C CA . THR A 1 205 ? 12.313 -8.775 8.912 1.00 59.69 205 THR A CA 1
ATOM 1620 C C . THR A 1 205 ? 11.343 -9.940 8.715 1.00 59.69 205 THR A C 1
ATOM 1622 O O . THR A 1 205 ? 10.242 -9.809 8.179 1.00 59.69 205 THR A O 1
ATOM 1625 N N . LEU A 1 206 ? 11.742 -11.130 9.173 1.00 59.00 206 LEU A N 1
ATOM 1626 C CA . LEU A 1 206 ? 10.878 -12.320 9.149 1.00 59.00 206 LEU A CA 1
ATOM 1627 C C . LEU A 1 206 ? 9.676 -12.190 10.103 1.00 59.00 206 LEU A C 1
ATOM 1629 O O . LEU A 1 206 ? 8.686 -12.902 9.940 1.00 59.00 206 LEU A O 1
ATOM 1633 N N . HIS A 1 207 ? 9.752 -11.273 11.071 1.00 63.34 207 HIS A N 1
ATOM 1634 C CA . HIS A 1 207 ? 8.801 -11.122 12.173 1.00 63.34 207 HIS A CA 1
ATOM 1635 C C . HIS A 1 207 ? 8.250 -9.698 12.296 1.00 63.34 207 HIS A C 1
ATOM 1637 O O . HIS A 1 207 ? 7.987 -9.242 13.409 1.00 63.34 207 HIS A O 1
ATOM 1643 N N . GLN A 1 208 ? 8.074 -8.998 11.173 1.00 67.38 208 GLN A N 1
ATOM 1644 C CA . GLN A 1 208 ? 7.545 -7.639 11.190 1.00 67.38 208 GLN A CA 1
ATOM 1645 C C . GLN A 1 208 ? 6.154 -7.626 11.836 1.00 67.38 208 GLN A C 1
ATOM 1647 O O . GLN A 1 208 ? 5.222 -8.320 11.413 1.00 67.38 208 GLN A O 1
ATOM 1652 N N . LYS A 1 209 ? 6.034 -6.869 12.922 1.00 77.44 209 LYS A N 1
ATOM 1653 C CA . LYS A 1 209 ? 4.763 -6.510 13.536 1.00 77.44 209 LYS A CA 1
ATOM 1654 C C . LYS A 1 209 ? 4.056 -5.535 12.600 1.00 77.44 209 LYS A C 1
ATOM 1656 O O . LYS A 1 209 ? 4.687 -4.717 11.944 1.00 77.44 209 LYS A O 1
ATOM 1661 N N . VAL A 1 210 ? 2.729 -5.622 12.567 1.00 86.12 210 VAL A N 1
ATOM 1662 C CA . VAL A 1 210 ? 1.889 -4.851 11.642 1.00 86.12 210 VAL A CA 1
ATOM 1663 C C . VAL A 1 210 ? 2.021 -3.345 11.895 1.00 86.12 210 VAL A C 1
ATOM 1665 O O . VAL A 1 210 ? 2.798 -2.676 11.236 1.00 86.12 210 VAL A O 1
ATOM 1668 N N . PHE A 1 211 ? 1.318 -2.795 12.878 1.00 91.00 211 PHE A N 1
ATOM 1669 C CA . PHE A 1 211 ? 1.361 -1.365 13.175 1.00 91.00 211 PHE A CA 1
ATOM 1670 C C . PHE A 1 211 ? 1.673 -1.162 14.646 1.00 91.00 211 PHE A C 1
ATOM 1672 O O . PHE A 1 211 ? 1.231 -1.947 15.493 1.00 91.00 211 PHE A O 1
ATOM 1679 N N . SER A 1 212 ? 2.427 -0.112 14.957 1.00 91.50 212 SER A N 1
ATOM 1680 C CA . SER A 1 212 ? 2.658 0.255 16.345 1.00 91.50 212 SER A CA 1
ATOM 1681 C C . SER A 1 212 ? 1.370 0.808 16.968 1.00 91.50 212 SER A C 1
ATOM 1683 O O . SER A 1 212 ? 0.467 1.269 16.255 1.00 91.50 212 SER A O 1
ATOM 1685 N N . PRO A 1 213 ? 1.264 0.833 18.308 1.00 90.69 213 P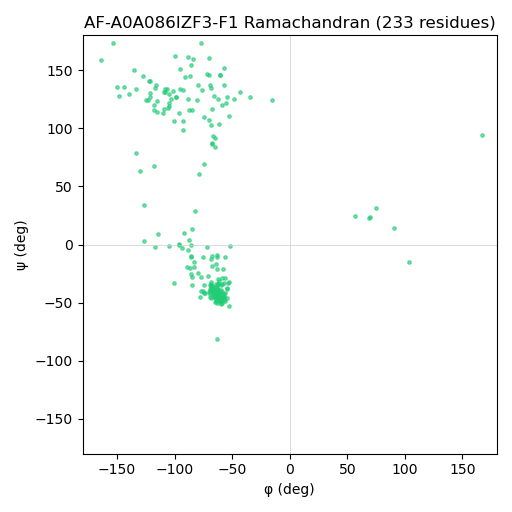RO A N 1
ATOM 1686 C CA . PRO A 1 213 ? 0.164 1.523 18.973 1.00 90.69 213 PRO A CA 1
ATOM 1687 C C . PRO A 1 213 ? 0.026 2.991 18.533 1.00 90.69 213 PRO A C 1
ATOM 1689 O O . PRO A 1 213 ? -1.091 3.492 18.434 1.00 90.69 213 PRO A O 1
ATOM 1692 N N . CYS A 1 214 ? 1.134 3.671 18.220 1.00 90.06 214 CYS A N 1
ATOM 1693 C CA . CYS A 1 214 ? 1.119 5.063 17.779 1.00 90.06 214 CYS A CA 1
ATOM 1694 C C . CYS A 1 214 ? 0.503 5.215 16.385 1.00 90.06 214 CYS A C 1
ATOM 1696 O O . CYS A 1 214 ? -0.360 6.076 16.203 1.00 90.06 214 CYS A O 1
ATOM 1698 N N . SER A 1 215 ? 0.878 4.363 15.425 1.00 91.94 215 SER A N 1
ATOM 1699 C CA . SER A 1 215 ? 0.288 4.397 14.081 1.00 91.94 215 SER A CA 1
ATOM 1700 C C . SER A 1 215 ? -1.205 4.050 14.126 1.00 91.94 215 SER A C 1
ATOM 1702 O O . SER A 1 215 ? -2.013 4.707 13.473 1.00 91.94 215 SER A O 1
ATOM 1704 N N . ILE A 1 216 ? -1.596 3.065 14.948 1.00 92.31 216 ILE A N 1
ATOM 1705 C CA . ILE A 1 216 ? -3.005 2.687 15.150 1.00 92.31 216 ILE A CA 1
ATOM 1706 C C . ILE A 1 216 ? -3.821 3.868 15.685 1.00 92.31 216 ILE A C 1
ATOM 1708 O O . ILE A 1 216 ? -4.893 4.166 15.155 1.00 92.31 216 ILE A O 1
ATOM 1712 N N . GLU A 1 217 ? -3.340 4.556 16.722 1.00 90.38 217 GLU A N 1
ATOM 1713 C CA . GLU A 1 217 ? -4.063 5.697 17.292 1.00 90.38 217 GLU A CA 1
ATOM 1714 C C . GLU A 1 217 ? -4.114 6.896 16.334 1.00 90.38 217 GLU A C 1
ATOM 1716 O O . GLU A 1 217 ? -5.150 7.565 16.247 1.00 90.38 217 GLU A O 1
ATOM 1721 N N . ALA A 1 218 ? -3.054 7.132 15.554 1.00 89.75 218 ALA A N 1
ATOM 1722 C CA . ALA A 1 218 ? -3.051 8.148 14.503 1.00 89.75 218 ALA A CA 1
ATOM 1723 C C . ALA A 1 218 ? -4.127 7.864 13.438 1.00 89.75 218 ALA A C 1
ATOM 1725 O O . ALA A 1 218 ? -4.965 8.733 13.172 1.00 89.75 218 ALA A O 1
ATOM 1726 N N . MET A 1 219 ? -4.189 6.630 12.923 1.00 91.94 219 MET A N 1
ATOM 1727 C CA . MET A 1 219 ? -5.219 6.221 11.962 1.00 91.94 219 MET A CA 1
ATOM 1728 C C . MET A 1 219 ? -6.626 6.337 12.554 1.00 91.94 219 MET A C 1
ATOM 1730 O O . MET A 1 219 ? -7.505 6.933 11.937 1.00 91.94 219 MET A O 1
ATOM 1734 N N . LYS A 1 220 ? -6.862 5.859 13.785 1.00 89.00 220 LYS A N 1
ATOM 1735 C CA . LYS A 1 220 ? -8.179 5.981 14.442 1.00 89.00 220 LYS A CA 1
ATOM 1736 C C . LYS A 1 220 ? -8.637 7.428 14.588 1.00 89.00 220 LYS A C 1
ATOM 1738 O O . LYS A 1 220 ? -9.819 7.714 14.395 1.00 89.00 220 LYS A O 1
ATOM 1743 N N . LYS A 1 221 ? -7.732 8.346 14.942 1.00 84.25 221 LYS A N 1
ATOM 1744 C CA . LYS A 1 221 ? -8.052 9.778 15.030 1.00 84.25 221 LYS A CA 1
ATOM 1745 C C . LYS A 1 221 ? -8.526 10.313 13.679 1.00 84.25 221 LYS A C 1
ATOM 1747 O O . LYS A 1 221 ? -9.467 11.105 13.638 1.00 84.25 221 LYS A O 1
ATOM 1752 N N . HIS A 1 222 ? -7.897 9.864 12.599 1.00 78.88 222 HIS A N 1
ATOM 1753 C CA . HIS A 1 222 ? -8.269 10.234 11.241 1.00 78.88 222 HIS A CA 1
ATOM 1754 C C . HIS A 1 222 ? -9.636 9.651 10.848 1.00 78.88 222 HIS A C 1
ATOM 1756 O O . HIS A 1 222 ? -10.513 10.390 10.408 1.00 78.88 222 HIS A O 1
ATOM 1762 N N . LEU A 1 223 ? -9.876 8.365 11.126 1.00 78.75 223 LEU A N 1
ATOM 1763 C CA . LEU A 1 223 ? -11.157 7.696 10.863 1.00 78.75 223 LEU A CA 1
ATOM 1764 C C . LEU A 1 223 ? -12.343 8.391 11.557 1.00 78.75 223 LEU A C 1
ATOM 1766 O O . LEU A 1 223 ? -13.350 8.680 10.917 1.00 78.75 223 LEU A O 1
ATOM 1770 N N . ARG A 1 224 ? -12.207 8.755 12.840 1.00 73.50 224 ARG A N 1
ATOM 1771 C CA . ARG A 1 224 ? -13.267 9.461 13.594 1.00 73.50 224 ARG A CA 1
ATOM 1772 C C . ARG A 1 224 ? -13.586 10.848 13.035 1.00 73.50 224 ARG A C 1
ATOM 1774 O O . ARG A 1 224 ? -14.726 11.313 13.114 1.00 73.50 224 ARG A O 1
ATOM 1781 N N . LYS A 1 225 ? -12.577 11.541 12.499 1.00 63.72 225 LYS A N 1
ATOM 1782 C CA . LYS A 1 225 ? -12.773 12.846 11.858 1.00 63.72 225 LYS A CA 1
ATOM 1783 C C . LYS A 1 225 ? -13.645 12.700 10.606 1.00 63.72 225 LYS A C 1
ATOM 1785 O O . LYS A 1 225 ? -14.561 13.497 10.433 1.00 63.72 225 LYS A O 1
ATOM 1790 N N . ASN A 1 226 ? -13.419 11.644 9.822 1.00 60.12 226 ASN A N 1
ATOM 1791 C CA . ASN A 1 226 ? -14.216 11.321 8.640 1.00 60.12 226 ASN A CA 1
ATOM 1792 C C . ASN A 1 226 ? -15.696 11.077 8.987 1.00 60.12 226 ASN A C 1
ATOM 1794 O O . ASN A 1 226 ? -16.579 11.697 8.404 1.00 60.12 226 ASN A O 1
ATOM 1798 N N . GLU A 1 227 ? -15.977 10.251 10.001 1.00 59.59 227 GLU A N 1
ATOM 1799 C CA . GLU A 1 227 ? -17.353 9.992 10.469 1.00 59.59 227 GLU A CA 1
ATOM 1800 C C . GLU A 1 227 ? -18.079 11.287 10.873 1.00 59.59 227 GLU A C 1
ATOM 1802 O O . GLU A 1 227 ? -19.236 11.509 10.517 1.00 59.59 227 GLU A O 1
ATOM 1807 N N . THR A 1 228 ? -17.374 12.176 11.580 1.00 58.50 228 THR A N 1
ATOM 1808 C CA . THR A 1 228 ? -17.927 13.457 12.040 1.00 58.50 228 THR A CA 1
ATOM 1809 C C . THR A 1 228 ? -18.203 14.421 10.881 1.00 58.50 228 THR A C 1
ATOM 1811 O O . THR A 1 228 ? -19.153 15.198 10.944 1.00 58.50 228 THR A O 1
ATOM 1814 N N . GLU A 1 229 ? -17.372 14.416 9.837 1.00 56.91 229 GLU A N 1
ATOM 1815 C CA . GLU A 1 229 ? -17.566 15.254 8.650 1.00 56.91 229 GLU A CA 1
ATOM 1816 C C . GLU A 1 229 ? -18.682 14.707 7.746 1.00 56.91 229 GLU A C 1
ATOM 1818 O O . GLU A 1 229 ? -19.525 15.492 7.314 1.00 56.91 229 GLU A O 1
ATOM 1823 N N . ARG A 1 230 ? -18.787 13.382 7.558 1.00 55.12 230 ARG A N 1
ATOM 1824 C CA . ARG A 1 230 ? -19.901 12.750 6.818 1.00 55.12 230 ARG A CA 1
ATOM 1825 C C . ARG A 1 230 ? -21.254 13.016 7.479 1.00 55.12 230 ARG A C 1
ATOM 1827 O O . ARG A 1 230 ? -22.187 13.441 6.803 1.00 55.12 230 ARG A O 1
ATOM 1834 N N . GLY A 1 231 ? -21.336 12.904 8.807 1.00 53.16 231 GLY A N 1
ATOM 1835 C CA . GLY A 1 231 ? -22.567 13.187 9.556 1.00 53.16 231 GLY A CA 1
ATOM 1836 C C . GLY A 1 231 ? -23.047 14.646 9.492 1.00 53.16 231 GLY A C 1
ATOM 1837 O O . GLY A 1 231 ? -24.202 14.912 9.803 1.00 53.16 231 GLY A O 1
ATOM 1838 N N . LYS A 1 232 ? -22.195 15.598 9.083 1.00 51.88 232 LYS A N 1
ATOM 1839 C CA . LYS A 1 232 ? -22.585 17.005 8.857 1.00 51.88 232 LYS A CA 1
ATOM 1840 C C . LYS A 1 232 ? -23.128 17.275 7.456 1.00 51.88 232 LYS A C 1
ATOM 1842 O O . LYS A 1 232 ? -23.749 18.310 7.256 1.00 51.88 232 LYS A O 1
ATOM 1847 N N . VAL A 1 233 ? -22.838 16.406 6.489 1.00 49.03 233 VAL A N 1
ATOM 1848 C CA . VAL A 1 233 ? -23.339 16.523 5.109 1.00 49.03 233 VAL A CA 1
ATOM 1849 C C . VAL A 1 233 ? -24.721 15.875 4.980 1.00 49.03 233 VAL A C 1
ATOM 1851 O O . VAL A 1 233 ? -25.507 16.266 4.122 1.00 49.03 233 VAL A O 1
ATOM 1854 N N . GLU A 1 234 ? -25.026 14.908 5.848 1.00 42.00 234 GLU A N 1
ATOM 1855 C CA . GLU A 1 234 ? -26.291 14.160 5.865 1.00 42.00 234 GLU A CA 1
ATOM 1856 C C . GLU A 1 234 ? -27.365 14.736 6.816 1.00 42.00 234 GLU A C 1
ATOM 1858 O O . GLU A 1 234 ? -28.475 14.203 6.856 1.00 42.00 234 GLU A O 1
ATOM 1863 N N . ALA A 1 235 ? -27.060 15.801 7.570 1.00 43.28 235 ALA A N 1
ATOM 1864 C CA . ALA A 1 235 ? -27.969 16.477 8.509 1.00 43.28 235 ALA A CA 1
ATOM 1865 C C . ALA A 1 235 ? -28.438 17.837 7.975 1.00 43.28 235 ALA A C 1
ATOM 1867 O O . ALA A 1 235 ? -29.633 18.158 8.173 1.00 43.28 235 ALA A O 1
#